Protein AF-A0A8I1Y934-F1 (afdb_monomer_lite)

InterPro domains:
  IPR006935 Helicase/UvrB, N-terminal [PF04851] (155-249)
  IPR007409 Restriction endonuclease, type I, HsdR, N-terminal [PF04313] (54-120)
  IPR027417 P-loop containing nucleoside triphosphate hydrolase [G3DSA:3.40.50.300] (139-279)
  IPR027417 P-loop containing nucleoside triphosphate hydrolase [SSF52540] (154-233)

Structure (mmCIF, N/CA/C/O backbone):
data_AF-A0A8I1Y934-F1
#
_entry.id   AF-A0A8I1Y934-F1
#
loop_
_atom_site.group_PDB
_atom_site.id
_atom_site.type_symbol
_atom_site.label_atom_id
_atom_site.label_alt_id
_atom_site.label_comp_id
_atom_site.label_asym_id
_atom_site.label_entity_id
_atom_site.label_seq_id
_atom_site.pdbx_PDB_ins_code
_atom_site.Cartn_x
_atom_site.Cartn_y
_atom_site.Cartn_z
_atom_site.occupancy
_atom_site.B_iso_or_equiv
_atom_site.auth_seq_id
_atom_site.auth_comp_id
_atom_site.auth_asym_id
_atom_site.auth_atom_id
_atom_site.pdbx_PDB_model_num
ATOM 1 N N . MET A 1 1 ? -16.761 25.220 20.983 1.00 55.00 1 MET A N 1
ATOM 2 C CA . MET A 1 1 ? -16.890 24.102 21.944 1.00 55.00 1 MET A CA 1
ATOM 3 C C . MET A 1 1 ? -15.938 22.997 21.527 1.00 55.00 1 MET A C 1
ATOM 5 O O . MET A 1 1 ? -15.837 22.721 20.339 1.00 55.00 1 MET A O 1
ATOM 9 N N . THR A 1 2 ? -15.207 22.412 22.470 1.00 73.25 2 THR A N 1
ATOM 10 C CA . THR A 1 2 ? -14.339 21.250 22.240 1.00 73.25 2 THR A CA 1
ATOM 11 C C . THR A 1 2 ? -15.196 19.992 22.098 1.00 73.25 2 THR A C 1
ATOM 13 O O . THR A 1 2 ? -15.995 19.700 22.984 1.00 73.25 2 THR A O 1
ATOM 16 N N . LYS A 1 3 ? -15.054 19.254 20.989 1.00 78.00 3 LYS A N 1
ATOM 17 C CA . LYS A 1 3 ? -15.779 17.992 20.781 1.00 78.00 3 LYS A CA 1
ATOM 18 C C . LYS A 1 3 ? -15.277 16.929 21.768 1.00 78.00 3 LYS A C 1
ATOM 20 O O . LYS A 1 3 ? -14.073 16.818 22.014 1.00 78.00 3 LYS A O 1
ATOM 25 N N . SER A 1 4 ? -16.198 16.165 22.353 1.00 87.44 4 SER A N 1
ATOM 26 C CA . SER A 1 4 ? -15.863 14.943 23.098 1.00 87.44 4 SER A CA 1
ATOM 27 C C . SER A 1 4 ? -15.324 13.860 22.155 1.00 87.44 4 SER A C 1
ATOM 29 O O . SER A 1 4 ? -15.419 13.992 20.942 1.00 87.44 4 SER A O 1
ATOM 31 N N . GLU A 1 5 ? -14.768 12.774 22.694 1.00 86.44 5 GLU A N 1
ATOM 32 C CA . GLU A 1 5 ? -14.192 11.698 21.869 1.00 86.44 5 GLU A CA 1
ATOM 33 C C . GLU A 1 5 ? -15.269 10.993 21.045 1.00 86.44 5 GLU A C 1
ATOM 35 O O . GLU A 1 5 ? -15.113 10.828 19.841 1.00 86.44 5 GLU A O 1
ATOM 40 N N . ALA A 1 6 ? -16.414 10.707 21.669 1.00 89.12 6 ALA A N 1
ATOM 41 C CA . ALA A 1 6 ? -17.588 10.155 21.001 1.00 89.12 6 ALA A CA 1
ATOM 42 C C . ALA A 1 6 ? -18.121 11.076 19.885 1.00 89.12 6 ALA A C 1
ATOM 44 O O . ALA A 1 6 ? -18.513 10.599 18.821 1.00 89.12 6 ALA A O 1
ATOM 45 N N . GLN A 1 7 ? -18.093 12.400 20.088 1.00 89.69 7 GLN A N 1
ATOM 46 C CA . GLN A 1 7 ? -18.445 13.370 19.041 1.00 89.69 7 GLN A CA 1
ATOM 47 C C . GLN A 1 7 ? -17.382 13.438 17.940 1.00 89.69 7 GLN A C 1
ATOM 49 O O . GLN A 1 7 ? -17.724 13.519 16.769 1.00 89.69 7 GLN A O 1
ATOM 54 N N . THR A 1 8 ? -16.090 13.383 18.277 1.00 89.81 8 THR A N 1
ATOM 55 C CA . THR A 1 8 ? -15.010 13.299 17.280 1.00 89.81 8 THR A CA 1
ATOM 56 C C . THR A 1 8 ? -15.165 12.048 16.413 1.00 89.81 8 THR A C 1
ATOM 58 O O . THR A 1 8 ? -15.030 12.127 15.194 1.00 89.81 8 THR A O 1
ATOM 61 N N . ARG A 1 9 ? -15.507 10.916 17.028 1.00 92.50 9 ARG A N 1
ATOM 62 C CA . ARG A 1 9 ? -15.792 9.652 16.351 1.00 92.50 9 ARG A CA 1
ATOM 63 C C . ARG A 1 9 ? -16.982 9.763 15.399 1.00 92.50 9 ARG A C 1
ATOM 65 O O . ARG A 1 9 ? -16.794 9.702 14.188 1.00 92.50 9 ARG A O 1
ATOM 72 N N . SER A 1 10 ? -18.167 10.041 15.934 1.00 92.31 10 SER A N 1
ATOM 73 C CA . SER A 1 10 ? -19.418 10.070 15.160 1.00 92.31 10 SER A CA 1
ATOM 74 C C . SER A 1 10 ? -19.507 11.198 14.124 1.00 92.31 10 SER A C 1
ATOM 76 O O . SER A 1 10 ? -20.046 10.998 13.039 1.00 92.31 10 SER A O 1
ATOM 78 N N . GLU A 1 11 ? -18.982 12.391 14.417 1.00 92.69 11 GLU A N 1
ATOM 79 C CA . GLU A 1 11 ? -19.137 13.553 13.530 1.00 92.69 11 GLU A CA 1
ATOM 80 C C . GLU A 1 11 ? -17.980 13.736 12.541 1.00 92.69 11 GLU A C 1
ATOM 82 O O . GLU A 1 11 ? -18.115 14.535 11.618 1.00 92.69 11 GLU A O 1
ATOM 87 N N . ILE A 1 12 ? -16.827 13.086 12.747 1.00 94.19 12 ILE A N 1
ATOM 88 C CA . ILE A 1 12 ? -15.631 13.299 11.912 1.00 94.19 12 ILE A CA 1
ATOM 89 C C . ILE A 1 12 ? -15.069 11.973 11.403 1.00 94.19 12 ILE A C 1
ATOM 91 O O . ILE A 1 12 ? -14.989 11.776 10.191 1.00 94.19 12 ILE A O 1
ATOM 95 N N . ILE A 1 13 ? -14.681 11.063 12.299 1.00 95.94 13 ILE A N 1
ATOM 96 C CA . ILE A 1 13 ? -13.990 9.823 11.907 1.00 95.94 13 ILE A CA 1
ATOM 97 C C . ILE A 1 13 ? -14.928 8.914 11.107 1.00 95.94 13 ILE A C 1
ATOM 99 O O . ILE A 1 13 ? -14.538 8.429 10.047 1.00 95.94 13 ILE A O 1
ATOM 103 N N . ASP A 1 14 ? -16.180 8.759 11.542 1.00 97.38 14 ASP A N 1
ATOM 104 C CA . ASP A 1 14 ? -17.186 7.965 10.832 1.00 97.38 14 ASP A CA 1
ATOM 105 C C . ASP A 1 14 ? -17.421 8.496 9.407 1.00 97.38 14 ASP A C 1
ATOM 107 O O . ASP A 1 14 ? -17.518 7.718 8.458 1.00 97.38 14 ASP A O 1
ATOM 111 N N . GLN A 1 15 ? -17.434 9.824 9.228 1.00 96.12 15 GLN A N 1
ATOM 112 C CA . GLN A 1 15 ? -17.562 10.449 7.907 1.00 96.12 15 GLN A CA 1
ATOM 113 C C . GLN A 1 15 ? -16.332 10.190 7.031 1.00 96.12 15 GLN A C 1
ATOM 115 O O . GLN A 1 15 ? -16.469 9.891 5.848 1.00 96.12 15 GLN A O 1
ATOM 120 N N . GLN A 1 16 ? -15.124 10.272 7.593 1.00 96.81 16 GLN A N 1
ATOM 121 C CA . GLN A 1 16 ? -13.881 9.997 6.865 1.00 96.81 16 GLN A CA 1
ATOM 122 C C . GLN A 1 16 ? -13.761 8.524 6.451 1.00 96.81 16 GLN A C 1
ATOM 124 O O . GLN A 1 16 ? -13.309 8.230 5.340 1.00 96.81 16 GLN A O 1
ATOM 129 N N . LEU A 1 17 ? -14.188 7.601 7.316 1.00 97.62 17 LEU A N 1
ATOM 130 C CA . LEU A 1 17 ? -14.299 6.178 6.997 1.00 97.62 17 LEU A CA 1
ATOM 131 C C . LEU A 1 17 ? -15.314 5.955 5.866 1.00 97.62 17 LEU A C 1
ATOM 133 O O . LEU A 1 17 ? -14.980 5.300 4.877 1.00 97.62 17 LEU A O 1
ATOM 137 N N . ALA A 1 18 ? -16.493 6.581 5.947 1.00 96.88 18 ALA A N 1
ATOM 138 C CA . ALA A 1 18 ? -17.524 6.501 4.911 1.00 96.88 18 ALA A CA 1
ATOM 139 C C . ALA A 1 18 ? -17.061 7.055 3.554 1.00 96.88 18 ALA A C 1
ATOM 141 O O . ALA A 1 18 ? -17.283 6.419 2.525 1.00 96.88 18 ALA A O 1
ATOM 142 N N . LEU A 1 19 ? -16.344 8.185 3.536 1.00 96.25 19 LEU A N 1
ATOM 143 C CA . LEU A 1 19 ? -15.728 8.738 2.319 1.00 96.25 19 LEU A CA 1
ATOM 144 C C . LEU A 1 19 ? -14.709 7.782 1.681 1.00 96.25 19 LEU A C 1
ATOM 146 O O . LEU A 1 19 ? -14.469 7.853 0.478 1.00 96.25 19 LEU A O 1
ATOM 150 N N . SER A 1 20 ? -14.131 6.883 2.478 1.00 96.12 20 SER A N 1
ATOM 151 C CA . SER A 1 20 ? -13.180 5.858 2.034 1.00 96.12 20 SER A CA 1
ATOM 152 C C . SER A 1 20 ? -13.867 4.525 1.690 1.00 96.12 20 SER A C 1
ATOM 154 O O . SER A 1 20 ? -13.193 3.527 1.439 1.00 96.12 20 SER A O 1
ATOM 156 N N . GLY A 1 21 ? -15.205 4.500 1.677 1.00 96.94 21 GLY A N 1
ATOM 157 C CA . GLY A 1 21 ? -16.024 3.344 1.316 1.00 96.94 21 GLY A CA 1
ATOM 158 C C . GLY A 1 21 ? -16.359 2.390 2.467 1.00 96.94 21 GLY A C 1
ATOM 159 O O . GLY A 1 21 ? -16.962 1.353 2.212 1.00 96.94 21 GLY A O 1
ATOM 160 N N . TRP A 1 22 ? -15.997 2.710 3.714 1.00 98.00 22 TRP A N 1
ATOM 161 C CA . TRP A 1 22 ? -16.329 1.880 4.877 1.00 98.00 22 TRP A CA 1
ATOM 162 C C . TRP A 1 22 ? -17.721 2.199 5.415 1.00 98.00 22 TRP A C 1
ATOM 164 O O . TRP A 1 22 ? -18.012 3.341 5.772 1.00 98.00 22 TRP A O 1
ATOM 174 N N . ASN A 1 23 ? -18.569 1.185 5.567 1.00 96.88 23 ASN A N 1
ATOM 175 C CA . ASN A 1 23 ? -19.847 1.357 6.251 1.00 96.88 23 ASN A CA 1
ATOM 176 C C . ASN A 1 23 ? -19.706 1.099 7.761 1.00 96.88 23 ASN A C 1
ATOM 178 O O . ASN A 1 23 ? -19.687 -0.045 8.204 1.00 96.88 23 ASN A O 1
ATOM 182 N N . VAL A 1 24 ? -19.668 2.165 8.567 1.00 95.62 24 VAL A N 1
ATOM 183 C CA . VAL A 1 24 ? -19.542 2.095 10.043 1.00 95.62 24 VAL A CA 1
ATOM 184 C C . VAL A 1 24 ? -20.747 1.477 10.768 1.00 95.62 24 VAL A C 1
ATOM 186 O O . VAL A 1 24 ? -20.696 1.255 11.982 1.00 95.62 24 VAL A O 1
ATOM 189 N N . ASN A 1 25 ? -21.848 1.244 10.050 1.00 95.50 25 ASN A N 1
ATOM 190 C CA . ASN A 1 25 ? -23.041 0.565 10.558 1.00 95.50 25 ASN A CA 1
ATOM 191 C C . ASN A 1 25 ? -23.113 -0.903 10.113 1.00 95.50 25 ASN A C 1
ATOM 193 O O . ASN A 1 25 ? -24.012 -1.618 10.545 1.00 95.50 25 ASN A O 1
ATOM 197 N N . ASP A 1 26 ? -22.183 -1.351 9.266 1.00 97.19 26 ASP A N 1
ATOM 198 C CA . ASP A 1 26 ? -22.056 -2.739 8.840 1.00 97.19 26 ASP A CA 1
ATOM 199 C C . ASP A 1 26 ? -20.954 -3.431 9.666 1.00 97.19 26 ASP A C 1
ATOM 201 O O . ASP A 1 26 ? -19.764 -3.209 9.411 1.00 97.19 26 ASP A O 1
ATOM 205 N N . PRO A 1 27 ? -21.309 -4.286 10.645 1.00 95.25 27 PRO A N 1
ATOM 206 C CA . PRO A 1 27 ? -20.333 -4.957 11.501 1.00 95.25 27 PRO A CA 1
ATOM 207 C C . PRO A 1 27 ? -19.439 -5.949 10.743 1.00 95.25 27 PRO A C 1
ATOM 209 O O . PRO A 1 27 ? -18.426 -6.376 11.287 1.00 95.25 27 PRO A O 1
ATOM 212 N N . THR A 1 28 ? -19.770 -6.303 9.494 1.00 95.75 28 THR A N 1
ATOM 213 C CA . THR A 1 28 ? -18.908 -7.132 8.631 1.00 95.75 28 THR A CA 1
ATOM 214 C C . THR A 1 28 ? -17.784 -6.332 7.963 1.00 95.75 28 THR A C 1
ATOM 216 O O . THR A 1 28 ? -16.872 -6.914 7.370 1.00 95.75 28 THR A O 1
ATOM 219 N N . GLN A 1 29 ? -17.840 -5.000 8.052 1.00 97.12 29 GLN A N 1
ATOM 220 C CA . GLN A 1 29 ? -16.818 -4.079 7.557 1.00 97.12 29 GLN A CA 1
ATOM 221 C C . GLN A 1 29 ? -16.117 -3.348 8.698 1.00 97.12 29 GLN A C 1
ATOM 223 O O . GLN A 1 29 ? -14.894 -3.228 8.679 1.00 97.12 29 GLN A O 1
ATOM 228 N N . VAL A 1 30 ? -16.874 -2.859 9.682 1.00 97.94 30 VAL A N 1
ATOM 229 C CA . VAL A 1 30 ? -16.347 -2.055 10.787 1.00 97.94 30 VAL A CA 1
ATOM 230 C C . VAL A 1 30 ? -16.911 -2.560 12.109 1.00 97.94 30 VAL A C 1
ATOM 232 O O . VAL A 1 30 ? -18.078 -2.335 12.430 1.00 97.94 30 VAL A O 1
ATOM 235 N N . ALA A 1 31 ? -16.066 -3.197 12.913 1.00 96.81 31 ALA A N 1
ATOM 236 C CA . ALA A 1 31 ? -16.407 -3.561 14.280 1.00 96.81 31 ALA A CA 1
ATOM 237 C C . ALA A 1 31 ? -16.029 -2.413 15.227 1.00 96.81 31 ALA A C 1
ATOM 239 O O . ALA A 1 31 ? -14.855 -2.071 15.353 1.00 96.81 31 ALA A O 1
ATOM 240 N N . LYS A 1 32 ? -17.027 -1.800 15.870 1.00 95.69 32 LYS A N 1
ATOM 241 C CA . LYS A 1 32 ? -16.839 -0.739 16.874 1.00 95.69 32 LYS A CA 1
ATOM 242 C C . LYS A 1 32 ? -16.715 -1.348 18.264 1.00 95.69 32 LYS A C 1
ATOM 244 O O . LYS A 1 32 ? -17.398 -2.332 18.530 1.00 95.69 32 LYS A O 1
ATOM 249 N N . GLU A 1 33 ? -15.911 -0.736 19.133 1.00 92.56 33 GLU A N 1
ATOM 250 C CA . GLU A 1 33 ? -15.642 -1.260 20.486 1.00 92.56 33 GLU A CA 1
ATOM 251 C C . GLU A 1 33 ? -15.221 -2.736 20.435 1.00 92.56 33 GLU A C 1
ATOM 253 O O . GLU A 1 33 ? -15.796 -3.594 21.104 1.00 92.56 33 GLU A O 1
ATOM 258 N N . PHE A 1 34 ? -14.270 -3.058 19.554 1.00 91.38 34 PHE A N 1
ATOM 259 C CA . PHE A 1 34 ? -13.851 -4.441 19.358 1.00 91.38 34 PHE A CA 1
ATOM 260 C C . PHE A 1 34 ? -13.168 -4.953 20.626 1.00 91.38 34 PHE A C 1
ATOM 262 O O . PHE A 1 34 ? -12.198 -4.344 21.077 1.00 91.38 34 PHE A O 1
ATOM 269 N N . ASP A 1 35 ? -13.672 -6.060 21.170 1.00 91.25 35 ASP A N 1
ATOM 270 C CA . ASP A 1 35 ? -13.183 -6.656 22.410 1.00 91.25 35 ASP A CA 1
ATOM 271 C C . ASP A 1 35 ? -11.839 -7.369 22.210 1.00 91.25 35 ASP A C 1
ATOM 273 O O . ASP A 1 35 ? -11.694 -8.280 21.386 1.00 91.25 35 ASP A O 1
ATOM 277 N N . ILE A 1 36 ? -10.855 -6.937 22.988 1.00 88.69 36 ILE A N 1
ATOM 278 C CA . ILE A 1 36 ? -9.475 -7.395 22.971 1.00 88.69 36 ILE A CA 1
ATOM 279 C C . ILE A 1 36 ? -9.175 -8.038 24.319 1.00 88.69 36 ILE A C 1
ATOM 281 O O . ILE A 1 36 ? -9.072 -7.360 25.344 1.00 88.69 36 ILE A O 1
ATOM 285 N N . LEU A 1 37 ? -8.954 -9.345 24.297 1.00 85.12 37 LEU A N 1
ATOM 286 C CA . LEU A 1 37 ? -8.530 -10.111 25.456 1.00 85.12 37 LEU A CA 1
ATOM 287 C C . LEU A 1 37 ? -7.069 -9.798 25.786 1.00 85.12 37 LEU A C 1
ATOM 289 O O . LEU A 1 37 ? -6.178 -9.863 24.936 1.00 85.12 37 LEU A O 1
ATOM 293 N N . ILE A 1 38 ? -6.819 -9.483 27.052 1.00 80.44 38 ILE A N 1
ATOM 294 C CA . ILE A 1 38 ? -5.491 -9.242 27.603 1.00 80.44 38 ILE A CA 1
ATOM 295 C C . ILE A 1 38 ? -5.189 -10.348 28.602 1.00 80.44 38 ILE A C 1
ATOM 297 O O . ILE A 1 38 ? -5.827 -10.460 29.651 1.00 80.44 38 ILE A O 1
ATOM 301 N N . GLU A 1 39 ? -4.143 -11.115 28.324 1.00 66.94 39 GLU A N 1
ATOM 302 C CA . GLU A 1 39 ? -3.557 -12.000 29.321 1.00 66.94 39 GLU A CA 1
ATOM 303 C C . GLU A 1 39 ? -2.792 -11.156 30.350 1.00 66.94 39 GLU A C 1
ATOM 305 O O . GLU A 1 39 ? -1.670 -10.699 30.120 1.00 66.94 39 GLU A O 1
ATOM 310 N N . LEU A 1 40 ? -3.424 -10.898 31.496 1.00 61.78 40 LEU A N 1
ATOM 311 C CA . LEU A 1 40 ? -2.786 -10.217 32.619 1.00 61.78 40 LEU A CA 1
ATOM 312 C C . LEU A 1 40 ? -1.963 -11.224 33.433 1.00 61.78 40 LEU A C 1
ATOM 314 O O . LEU A 1 40 ? -2.505 -12.171 33.997 1.00 61.78 40 LEU A O 1
ATOM 318 N N . ALA A 1 41 ? -0.654 -10.993 33.549 1.00 56.03 41 ALA A N 1
ATOM 319 C CA . ALA A 1 41 ? 0.204 -11.735 34.471 1.00 56.03 41 ALA A CA 1
ATOM 320 C C . ALA A 1 41 ? 0.218 -11.086 35.872 1.00 56.03 41 ALA A C 1
ATOM 322 O O . ALA A 1 41 ? 0.294 -9.861 36.009 1.00 56.03 41 ALA A O 1
ATOM 323 N N . GLY A 1 42 ? 0.201 -11.909 36.926 1.00 55.97 42 GLY A N 1
ATOM 324 C CA . GLY A 1 42 ? 0.330 -11.471 38.324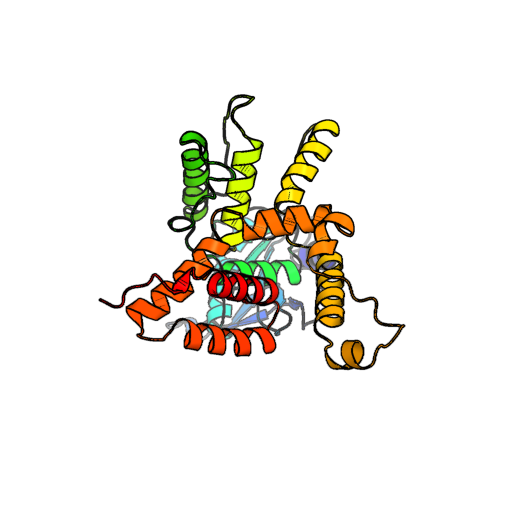 1.00 55.97 42 GLY A CA 1
ATOM 325 C C . GLY A 1 42 ? -0.986 -11.044 39.006 1.00 55.97 42 GLY A C 1
ATOM 326 O O . GLY A 1 42 ? -2.068 -11.273 38.470 1.00 55.97 42 GLY A O 1
ATOM 327 N N . PRO A 1 43 ? -0.928 -10.396 40.191 1.00 52.22 43 PRO A N 1
ATOM 328 C CA . PRO A 1 43 ? -2.098 -10.094 41.040 1.00 52.22 43 PRO A CA 1
ATOM 329 C C . PRO A 1 43 ? -3.172 -9.200 40.394 1.00 52.22 43 PRO A C 1
ATOM 331 O O . PRO A 1 43 ? -4.260 -9.041 40.940 1.00 52.22 43 PRO A O 1
ATOM 334 N N . ARG A 1 44 ? -2.869 -8.599 39.234 1.00 48.50 44 ARG A N 1
ATOM 335 C CA . ARG A 1 44 ? -3.785 -7.766 38.440 1.00 48.50 44 ARG A CA 1
ATOM 336 C C . ARG A 1 44 ? -4.786 -8.568 37.605 1.00 48.50 44 ARG A C 1
ATOM 338 O O . ARG A 1 44 ? -5.736 -7.971 37.119 1.00 48.50 44 ARG A O 1
ATOM 345 N N . ALA A 1 45 ? -4.636 -9.890 37.498 1.00 53.28 45 ALA A N 1
ATOM 346 C CA . ALA A 1 45 ? -5.598 -10.765 36.816 1.00 53.28 45 ALA A CA 1
ATOM 347 C C . ALA A 1 45 ? -7.018 -10.737 37.428 1.00 53.28 45 ALA A C 1
ATOM 349 O O . ALA A 1 45 ? -7.963 -11.217 36.813 1.00 53.28 45 ALA A O 1
ATOM 350 N N . LEU A 1 46 ? -7.178 -10.162 38.627 1.00 44.09 46 LEU A N 1
ATOM 351 C CA . LEU A 1 46 ? -8.453 -10.066 39.342 1.00 44.09 46 LEU A CA 1
ATOM 352 C C . LEU A 1 46 ? -9.396 -8.966 38.814 1.00 44.09 46 LEU A C 1
ATOM 354 O O . LEU A 1 46 ? -10.557 -8.942 39.211 1.00 44.09 46 LEU A O 1
ATOM 358 N N . PHE A 1 47 ? -8.935 -8.073 37.928 1.00 48.22 47 PHE A N 1
ATOM 359 C CA . PHE A 1 47 ? -9.753 -6.984 37.383 1.00 48.22 47 PHE A CA 1
ATOM 360 C C . PHE A 1 47 ? -9.564 -6.843 35.864 1.00 48.22 47 PHE A C 1
ATOM 362 O O . PHE A 1 47 ? -8.548 -6.332 35.406 1.00 48.22 47 PHE A O 1
ATOM 369 N N . ASN A 1 48 ? -10.579 -7.288 35.114 1.00 59.28 48 ASN A N 1
ATOM 370 C CA . ASN A 1 48 ? -10.831 -7.077 33.681 1.00 59.28 48 ASN A CA 1
ATOM 371 C C . ASN A 1 48 ? -9.631 -7.225 32.726 1.00 59.28 48 ASN A C 1
ATOM 373 O O . ASN A 1 48 ? -8.995 -6.249 32.336 1.00 59.28 48 ASN A O 1
ATOM 377 N N . GLY A 1 49 ? -9.425 -8.449 32.231 1.00 71.38 49 GLY A N 1
ATOM 378 C CA . GLY A 1 49 ? -8.547 -8.761 31.096 1.00 71.38 49 GLY A CA 1
ATOM 379 C C . GLY A 1 49 ? -9.128 -8.370 29.732 1.00 71.38 49 GLY A C 1
ATOM 380 O O . GLY A 1 49 ? -8.981 -9.129 28.784 1.00 71.38 49 GLY A O 1
ATOM 381 N N . HIS A 1 50 ? -9.813 -7.227 29.637 1.00 83.56 50 HIS A N 1
ATOM 382 C CA . HIS A 1 50 ? -10.446 -6.752 28.405 1.00 83.56 50 HIS A CA 1
ATOM 383 C C . HIS A 1 50 ? -10.043 -5.306 28.105 1.00 83.56 50 HIS A C 1
ATOM 385 O O . HIS A 1 50 ? -10.002 -4.449 28.992 1.00 83.56 50 HIS A O 1
ATOM 391 N N . GLN A 1 51 ? -9.769 -5.039 26.836 1.00 88.38 51 GLN A N 1
ATOM 392 C CA . GLN A 1 51 ? -9.555 -3.723 26.245 1.00 88.38 51 GLN A CA 1
ATOM 393 C C . GLN A 1 51 ? -10.466 -3.585 25.027 1.00 88.38 51 GLN A C 1
ATOM 395 O O . GLN A 1 51 ? -10.832 -4.580 24.420 1.00 88.38 51 GLN A O 1
ATOM 400 N N . PHE A 1 52 ? -10.799 -2.355 24.643 1.00 90.88 52 PHE A N 1
ATOM 401 C CA . PHE A 1 52 ? -11.659 -2.105 23.492 1.00 90.88 52 PHE A CA 1
ATOM 402 C C . PHE A 1 52 ? -10.956 -1.161 22.531 1.00 90.88 52 PHE A C 1
ATOM 404 O O . PHE A 1 52 ? -10.523 -0.083 22.935 1.00 90.88 52 PHE A O 1
ATOM 411 N N . SER A 1 53 ? -10.818 -1.578 21.274 1.00 92.69 53 SER A N 1
ATOM 412 C CA . SER A 1 53 ? -10.418 -0.659 20.209 1.00 92.69 53 SER A CA 1
ATOM 413 C C . SER A 1 53 ? -11.643 0.075 19.673 1.00 92.69 53 SER A C 1
ATOM 415 O O . SER A 1 53 ? -12.688 -0.544 19.464 1.00 92.69 53 SER A O 1
ATOM 417 N N . ASP A 1 54 ? -11.502 1.376 19.394 1.00 95.06 54 ASP A N 1
ATOM 418 C CA . ASP A 1 54 ? -12.602 2.186 18.860 1.00 95.06 54 ASP A CA 1
ATOM 419 C C . ASP A 1 54 ? -13.176 1.611 17.558 1.00 95.06 54 ASP A C 1
ATOM 421 O O . ASP A 1 54 ? -14.402 1.561 17.403 1.00 95.06 54 ASP A O 1
ATOM 425 N N . TYR A 1 55 ? -12.302 1.168 16.641 1.00 97.88 55 TYR A N 1
ATOM 426 C CA . TYR A 1 55 ? -12.690 0.504 15.398 1.00 97.88 55 TYR A CA 1
ATOM 427 C C . TYR A 1 55 ? -11.684 -0.563 14.966 1.00 97.88 55 TYR A C 1
ATOM 429 O O . TYR A 1 55 ? -10.473 -0.336 14.942 1.00 97.88 55 TYR A O 1
ATOM 437 N N . VAL A 1 56 ? -12.206 -1.680 14.469 1.00 98.12 56 VAL A N 1
ATOM 438 C CA . VAL A 1 56 ? -11.467 -2.659 13.673 1.00 98.12 56 VAL A CA 1
ATOM 439 C C . VAL A 1 56 ? -12.087 -2.731 12.281 1.00 98.12 56 VAL A C 1
ATOM 441 O O . VAL A 1 56 ? -13.283 -2.976 12.129 1.00 98.12 56 VAL A O 1
ATOM 444 N N . LEU A 1 57 ? -11.261 -2.499 11.264 1.00 98.50 57 LEU A N 1
ATOM 445 C CA . LEU A 1 57 ? -11.622 -2.577 9.853 1.00 98.50 57 LEU A CA 1
ATOM 446 C C . LEU A 1 57 ? -11.390 -4.006 9.355 1.00 98.50 57 LEU A C 1
ATOM 448 O O . LEU A 1 57 ? -10.283 -4.533 9.491 1.00 98.50 57 LEU A O 1
ATOM 452 N N . LEU A 1 58 ? -12.418 -4.630 8.785 1.00 98.25 58 LEU A N 1
ATOM 453 C CA . LEU A 1 58 ? -12.427 -6.048 8.422 1.00 98.25 58 LEU A CA 1
ATOM 454 C C . LEU A 1 58 ? -12.261 -6.267 6.911 1.00 98.25 58 LEU A C 1
ATOM 456 O O . LEU A 1 58 ? -12.873 -5.587 6.085 1.00 98.25 58 LEU A O 1
ATOM 460 N N . GLY A 1 59 ? -11.458 -7.260 6.534 1.00 97.31 59 GLY A N 1
ATOM 461 C CA . GLY A 1 59 ? -11.322 -7.752 5.160 1.00 97.31 59 GLY A CA 1
ATOM 462 C C . GLY A 1 59 ? -12.529 -8.563 4.723 1.00 97.31 59 GLY A C 1
ATOM 463 O O . GLY A 1 59 ? -13.373 -8.906 5.552 1.00 97.31 59 GLY A O 1
ATOM 464 N N . LYS A 1 60 ? -12.679 -8.817 3.416 1.00 95.75 60 LYS A N 1
ATOM 465 C CA . LYS A 1 60 ? -13.825 -9.568 2.849 1.00 95.75 60 LYS A CA 1
ATOM 466 C C . LYS A 1 60 ? -13.966 -10.976 3.424 1.00 95.75 60 LYS A C 1
ATOM 468 O O . LYS A 1 60 ? -15.056 -11.533 3.413 1.00 95.75 60 LYS A O 1
ATOM 473 N N . ASP A 1 61 ? -12.875 -11.517 3.950 1.00 94.12 61 ASP A N 1
ATOM 474 C CA . ASP A 1 61 ? -12.794 -12.781 4.679 1.00 94.12 61 ASP A CA 1
ATOM 475 C C . ASP A 1 61 ? -13.221 -12.681 6.159 1.00 94.12 61 ASP A C 1
ATOM 477 O O . ASP A 1 61 ? -13.151 -13.668 6.888 1.00 94.12 61 ASP A O 1
ATOM 481 N N . GLY A 1 62 ? -13.641 -11.498 6.616 1.00 94.31 62 GLY A N 1
ATOM 482 C CA . GLY A 1 62 ? -14.020 -11.213 7.998 1.00 94.31 62 GLY A CA 1
ATOM 483 C C . GLY A 1 62 ? -12.835 -11.037 8.950 1.00 94.31 62 GLY A C 1
ATOM 484 O O . GLY A 1 62 ? -13.051 -10.893 10.152 1.00 94.31 62 GLY A O 1
ATOM 485 N N . ARG A 1 63 ? -11.588 -11.045 8.456 1.00 95.50 63 ARG A N 1
ATOM 486 C CA . ARG A 1 63 ? -10.399 -10.916 9.309 1.00 95.50 63 ARG A CA 1
ATOM 487 C C . ARG A 1 63 ? -10.022 -9.451 9.553 1.00 95.50 63 ARG A C 1
ATOM 489 O O . ARG A 1 63 ? -10.207 -8.620 8.662 1.00 95.50 63 ARG A O 1
ATOM 496 N N . PRO A 1 64 ? -9.450 -9.110 10.722 1.00 97.31 64 PRO A N 1
ATOM 497 C CA . PRO A 1 64 ? -8.939 -7.767 10.992 1.00 97.31 64 PRO A CA 1
ATOM 498 C C . PRO A 1 64 ? -7.850 -7.340 9.998 1.00 97.31 64 PRO A C 1
ATOM 500 O O . PRO A 1 64 ? -6.763 -7.911 9.969 1.00 97.31 64 PRO A O 1
ATOM 503 N N . LEU A 1 65 ? -8.125 -6.300 9.207 1.00 97.81 65 LEU A N 1
ATOM 504 C CA . LEU A 1 65 ? -7.143 -5.652 8.334 1.00 97.81 65 LEU A CA 1
ATOM 505 C C . LEU A 1 65 ? -6.459 -4.484 9.025 1.00 97.81 65 LEU A C 1
ATOM 507 O O . LEU A 1 65 ? -5.267 -4.266 8.813 1.00 97.81 65 LEU A O 1
ATOM 511 N N . ALA A 1 66 ? -7.201 -3.711 9.817 1.00 98.38 66 ALA A N 1
ATOM 512 C CA . ALA A 1 66 ? -6.638 -2.579 10.528 1.00 98.38 66 ALA A CA 1
ATOM 513 C C . ALA A 1 66 ? -7.358 -2.252 11.831 1.00 98.38 66 ALA A C 1
ATOM 515 O O . ALA A 1 66 ? -8.550 -2.497 11.979 1.00 98.38 66 ALA A O 1
ATOM 516 N N . VAL A 1 67 ? -6.619 -1.631 12.740 1.00 98.38 67 VAL A N 1
ATOM 517 C CA . VAL A 1 67 ? -7.092 -1.063 14.001 1.00 98.38 67 VAL A CA 1
ATOM 518 C C . VAL A 1 67 ? -7.088 0.455 13.872 1.00 98.38 67 VAL A C 1
ATOM 520 O O . VAL A 1 67 ? -6.122 1.013 13.349 1.00 98.38 67 VAL A O 1
ATOM 523 N N . VAL A 1 68 ? -8.128 1.133 14.353 1.00 98.38 68 VAL A N 1
ATOM 524 C CA . VAL A 1 68 ? -8.183 2.597 14.430 1.00 98.38 68 VAL A CA 1
ATOM 525 C C . VAL A 1 68 ? -8.407 3.011 15.875 1.00 98.38 68 VAL A C 1
ATOM 527 O O . VAL A 1 68 ? -9.441 2.703 16.458 1.00 98.38 68 VAL A O 1
ATOM 530 N N . GLU A 1 69 ? -7.442 3.744 16.422 1.00 97.69 69 GLU A N 1
ATOM 531 C CA . GLU A 1 69 ? -7.532 4.354 17.745 1.00 97.69 69 GLU A CA 1
ATOM 532 C C . GLU A 1 69 ? -7.858 5.843 17.629 1.00 97.69 69 GLU A C 1
ATOM 534 O O . GLU A 1 69 ? -7.132 6.607 16.979 1.00 97.69 69 GLU A O 1
ATOM 539 N N . ALA A 1 70 ? -8.932 6.272 18.277 1.00 95.94 70 ALA A N 1
ATOM 540 C CA . ALA A 1 70 ? -9.382 7.647 18.289 1.00 95.94 70 ALA A CA 1
ATOM 541 C C . ALA A 1 70 ? -8.953 8.374 19.570 1.00 95.94 70 ALA A C 1
ATOM 543 O O . ALA A 1 70 ? -8.743 7.809 20.645 1.00 95.94 70 ALA A O 1
ATOM 544 N N . LYS A 1 71 ? -8.825 9.692 19.447 1.00 95.00 71 LYS A N 1
ATOM 545 C CA . LYS A 1 71 ? -8.704 10.635 20.558 1.00 95.00 71 LYS A CA 1
ATOM 546 C C . LYS A 1 71 ? -9.598 11.836 20.293 1.00 95.00 71 LYS A C 1
ATOM 548 O O . LYS A 1 71 ? -9.962 12.130 19.156 1.00 95.00 71 LYS A O 1
ATOM 553 N N . LYS A 1 72 ? -9.923 12.579 21.350 1.00 92.62 72 LYS A N 1
ATOM 554 C CA . LYS A 1 72 ? -10.592 13.889 21.240 1.00 92.62 72 LYS A CA 1
ATOM 555 C C . LYS A 1 72 ? -9.847 14.802 20.264 1.00 92.62 72 LYS A C 1
ATOM 557 O O . LYS A 1 72 ? -8.627 14.913 20.352 1.00 92.62 72 LYS A O 1
ATOM 562 N N . SER A 1 73 ? -10.575 15.556 19.441 1.00 91.81 73 SER A N 1
ATOM 563 C CA . SER A 1 73 ? -9.977 16.475 18.455 1.00 91.81 73 SER A CA 1
ATOM 564 C C . SER A 1 73 ? -9.093 17.577 19.051 1.00 91.81 73 SER A C 1
ATOM 566 O O . SER A 1 73 ? -8.285 18.170 18.347 1.00 91.81 73 SER A O 1
ATOM 568 N N . SER A 1 74 ? -9.239 17.871 20.346 1.00 90.75 74 SER A N 1
ATOM 569 C CA . SER A 1 74 ? -8.391 18.821 21.077 1.00 90.75 74 SER A CA 1
ATOM 570 C C . SER A 1 74 ? -7.099 18.215 21.639 1.00 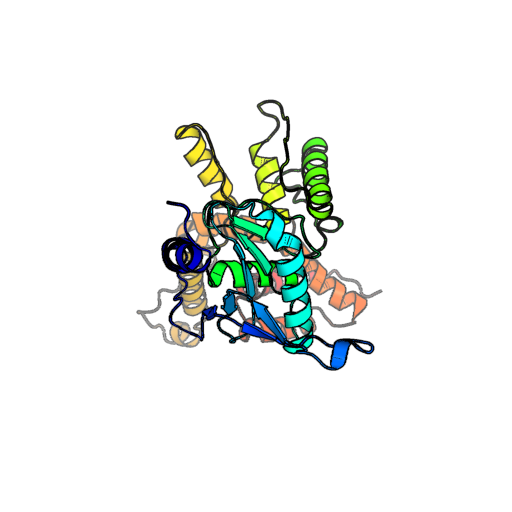90.75 74 SER A C 1
ATOM 572 O O . SER A 1 74 ? -6.320 18.925 22.275 1.00 90.75 74 SER A O 1
ATOM 574 N N . ARG A 1 75 ? -6.884 16.907 21.476 1.00 91.75 75 ARG A N 1
ATOM 575 C CA . ARG A 1 75 ? -5.683 16.189 21.915 1.00 91.75 75 ARG A CA 1
ATOM 576 C C . ARG A 1 75 ? -4.830 15.816 20.709 1.00 91.75 75 ARG A C 1
ATOM 578 O O . ARG A 1 75 ? -5.333 15.655 19.600 1.00 91.75 75 ARG A O 1
ATOM 585 N N . ASP A 1 76 ? -3.535 15.661 20.949 1.00 94.19 76 ASP A N 1
ATOM 586 C CA . ASP A 1 76 ? -2.603 15.151 19.947 1.00 94.19 76 ASP A CA 1
ATOM 587 C C . ASP A 1 76 ? -2.919 13.676 19.642 1.00 94.19 76 ASP A C 1
ATOM 589 O O . ASP A 1 76 ? -3.061 12.860 20.561 1.00 94.19 76 ASP A O 1
ATOM 593 N N . ALA A 1 77 ? -3.023 13.334 18.355 1.00 94.81 77 ALA A N 1
ATOM 594 C CA . ALA A 1 77 ? -3.248 11.967 17.897 1.00 94.81 77 ALA A CA 1
ATOM 595 C C . ALA A 1 77 ? -2.132 11.013 18.362 1.00 94.81 77 ALA A C 1
ATOM 597 O O . ALA A 1 77 ? -2.400 9.846 18.651 1.00 94.81 77 ALA A O 1
ATOM 598 N N . ALA A 1 78 ? -0.892 11.500 18.502 1.00 95.19 78 ALA A N 1
ATOM 599 C CA . ALA A 1 78 ? 0.263 10.707 18.918 1.00 95.19 78 ALA A CA 1
ATOM 600 C C . ALA A 1 78 ? 0.103 10.056 20.303 1.00 95.19 78 ALA A C 1
ATOM 602 O O . ALA A 1 78 ? 0.754 9.047 20.575 1.00 95.19 78 ALA A O 1
ATOM 603 N N . ILE A 1 79 ? -0.790 10.576 21.154 1.00 94.62 79 ILE A N 1
ATOM 604 C CA . ILE A 1 79 ? -1.121 9.976 22.456 1.00 94.62 79 ILE A CA 1
ATOM 605 C C . ILE A 1 79 ? -1.698 8.561 22.279 1.00 94.62 79 ILE A C 1
ATOM 607 O O . ILE A 1 79 ? -1.408 7.681 23.083 1.00 94.62 79 ILE A O 1
ATOM 611 N N . GLY A 1 80 ? -2.463 8.313 21.208 1.00 94.06 80 GLY A N 1
ATOM 612 C CA . GLY A 1 80 ? -3.032 6.995 20.901 1.00 94.06 80 GLY A CA 1
ATOM 613 C C . GLY A 1 80 ? -2.048 6.003 20.273 1.00 94.06 80 GLY A C 1
ATOM 614 O O . GLY A 1 80 ? -2.397 4.845 20.072 1.00 94.06 80 GLY A O 1
ATOM 615 N N . ARG A 1 81 ? -0.811 6.415 19.961 1.00 96.81 81 ARG A N 1
ATOM 616 C CA . ARG A 1 81 ? 0.129 5.607 19.165 1.00 96.81 81 ARG A CA 1
ATOM 617 C C . ARG A 1 81 ? 0.491 4.268 19.811 1.00 96.81 81 ARG A C 1
ATOM 619 O O . ARG A 1 81 ? 0.481 3.249 19.127 1.00 96.81 81 ARG A O 1
ATOM 626 N N . GLU A 1 82 ? 0.857 4.264 21.095 1.00 96.31 82 GLU A N 1
ATOM 627 C CA . GLU A 1 82 ? 1.250 3.012 21.767 1.00 96.31 82 GLU A CA 1
ATOM 628 C C . GLU A 1 82 ? 0.039 2.098 21.988 1.00 96.31 82 GLU A C 1
ATOM 630 O O . GLU A 1 82 ? 0.155 0.886 21.841 1.00 96.31 82 GLU A O 1
ATOM 635 N N . GLN A 1 83 ? -1.133 2.680 22.251 1.00 94.00 83 GLN A N 1
ATOM 636 C CA . GLN A 1 83 ? -2.386 1.948 22.419 1.00 94.00 83 GLN A CA 1
ATOM 637 C C . GLN A 1 83 ? -2.797 1.235 21.122 1.00 94.00 83 GLN A C 1
ATOM 639 O O . GLN A 1 83 ? -2.989 0.022 21.124 1.00 94.00 83 GLN A O 1
ATOM 644 N N . ALA A 1 84 ? -2.800 1.946 19.990 1.00 96.25 84 ALA A N 1
ATOM 645 C CA . ALA A 1 84 ? -3.101 1.372 18.677 1.00 96.25 84 ALA A CA 1
ATOM 646 C C . ALA A 1 84 ? -2.145 0.221 18.299 1.00 96.25 84 ALA A C 1
ATOM 648 O O . ALA A 1 84 ? -2.559 -0.808 17.753 1.00 96.25 84 ALA A O 1
ATOM 649 N N . LYS A 1 85 ? -0.858 0.361 18.646 1.00 97.12 85 LYS A N 1
ATOM 650 C CA . LYS A 1 85 ? 0.148 -0.696 18.483 1.00 97.12 85 LYS A CA 1
ATOM 651 C C . LYS A 1 85 ? -0.165 -1.918 19.349 1.00 97.12 85 LYS A C 1
ATOM 653 O O . LYS A 1 85 ? -0.150 -3.034 18.835 1.00 97.12 85 LYS A O 1
ATOM 658 N N . GLN A 1 86 ? -0.434 -1.725 20.640 1.00 95.75 86 GLN A N 1
ATOM 659 C CA . GLN A 1 86 ? -0.769 -2.820 21.557 1.00 95.75 86 GLN A CA 1
ATOM 660 C C . GLN A 1 86 ? -2.024 -3.566 21.099 1.00 95.75 86 GLN A C 1
ATOM 662 O O . GLN A 1 86 ? -2.020 -4.793 21.062 1.00 95.75 86 GLN A O 1
ATOM 667 N N . TYR A 1 87 ? -3.053 -2.840 20.659 1.00 95.94 87 TYR A N 1
ATOM 668 C CA . TYR A 1 87 ? -4.273 -3.427 20.107 1.00 95.94 87 TYR A CA 1
ATOM 669 C C . TYR A 1 87 ? -4.007 -4.271 18.869 1.00 95.94 87 TYR A C 1
ATOM 671 O O . TYR A 1 87 ? -4.493 -5.395 18.796 1.00 95.94 87 TYR A O 1
ATOM 679 N N . SER A 1 88 ? -3.170 -3.795 17.948 1.00 96.81 88 SER A N 1
ATOM 680 C CA . SER A 1 88 ? -2.804 -4.565 16.753 1.00 96.81 88 SER A CA 1
ATOM 681 C C . SER A 1 88 ? -2.151 -5.909 17.114 1.00 96.81 88 SER A C 1
ATOM 683 O O . SER A 1 88 ? -2.543 -6.944 16.578 1.00 96.81 88 SER A O 1
ATOM 685 N N . TYR A 1 89 ? -1.212 -5.918 18.069 1.00 96.75 89 TYR A N 1
ATOM 686 C CA . TYR A 1 89 ? -0.552 -7.149 18.529 1.00 96.75 89 TYR A CA 1
ATOM 687 C C . TYR A 1 89 ? -1.479 -8.082 19.315 1.00 96.75 89 TYR A C 1
ATOM 689 O O . TYR A 1 89 ? -1.439 -9.297 19.119 1.00 96.75 89 TYR A O 1
ATOM 697 N N . ASN A 1 90 ? -2.312 -7.534 20.199 1.00 95.00 90 ASN A N 1
ATOM 698 C CA . ASN A 1 90 ? -3.233 -8.337 21.001 1.00 95.00 90 ASN A CA 1
ATOM 699 C C . ASN A 1 90 ? -4.319 -8.969 20.121 1.00 95.00 90 ASN A C 1
ATOM 701 O O . ASN A 1 90 ? -4.585 -10.160 20.256 1.00 95.00 90 ASN A O 1
ATOM 705 N N . ILE A 1 91 ? -4.868 -8.218 19.158 1.00 94.62 91 ILE A N 1
ATOM 706 C CA . ILE A 1 91 ? -5.810 -8.748 18.165 1.00 94.62 91 ILE A CA 1
ATOM 707 C C . ILE A 1 91 ? -5.145 -9.863 17.359 1.00 94.62 91 ILE A C 1
ATOM 709 O O . ILE A 1 91 ? -5.720 -10.942 17.254 1.00 94.62 91 ILE A O 1
ATOM 713 N N . GLN A 1 92 ? -3.921 -9.660 16.854 1.00 95.62 92 GLN A N 1
ATOM 714 C CA . GLN A 1 92 ? -3.202 -10.712 16.128 1.00 95.62 92 GLN A CA 1
ATOM 715 C C . GLN A 1 92 ? -3.043 -11.986 16.972 1.00 95.62 92 GLN A C 1
ATOM 717 O O . GLN A 1 92 ? -3.262 -13.084 16.466 1.00 95.62 92 GLN A O 1
ATOM 722 N N . LYS A 1 93 ? -2.691 -11.859 18.258 1.00 94.06 93 LYS A N 1
ATOM 723 C CA . LYS A 1 93 ? -2.604 -13.006 19.175 1.00 94.06 93 LYS A CA 1
ATOM 724 C C . LYS A 1 93 ? -3.952 -13.696 19.388 1.00 94.06 93 LYS A C 1
ATOM 726 O O . LYS A 1 93 ? -3.993 -14.920 19.413 1.00 94.06 93 LYS A O 1
ATOM 731 N N . GLN A 1 94 ? -5.025 -12.926 19.551 1.00 92.06 94 GLN A N 1
ATOM 732 C CA . GLN A 1 94 ? -6.362 -13.434 19.859 1.00 92.06 94 GLN A CA 1
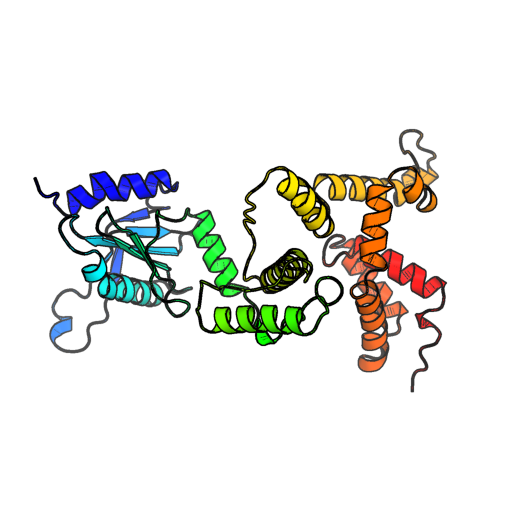ATOM 733 C C . GLN A 1 94 ? -7.024 -14.125 18.662 1.00 92.06 94 GLN A C 1
ATOM 735 O O . GLN A 1 94 ? -7.581 -15.208 18.819 1.00 92.06 94 GLN A O 1
ATOM 740 N N . VAL A 1 95 ? -6.997 -13.505 17.478 1.00 90.94 95 VAL A N 1
ATOM 741 C CA . VAL A 1 95 ? -7.690 -14.026 16.283 1.00 90.94 95 VAL A CA 1
ATOM 742 C C . VAL A 1 95 ? -6.781 -14.835 15.354 1.00 90.94 95 VAL A C 1
ATOM 744 O O . VAL A 1 95 ? -7.272 -15.553 14.483 1.00 90.94 95 VAL A O 1
ATOM 747 N N . GLY A 1 96 ? -5.461 -14.740 15.532 1.00 90.00 96 GLY A N 1
ATOM 748 C CA . GLY A 1 96 ? -4.472 -15.308 14.621 1.00 90.00 96 GLY A CA 1
ATOM 749 C C . GLY A 1 96 ? -4.369 -14.558 13.286 1.00 90.00 96 GLY A C 1
ATOM 750 O O . GLY A 1 96 ? -5.118 -13.629 12.989 1.00 90.00 96 GLY A O 1
ATOM 751 N N . GLY A 1 97 ? -3.428 -14.985 12.443 1.00 90.06 97 GLY A N 1
ATOM 752 C CA . GLY A 1 97 ? -3.229 -14.425 11.104 1.00 90.06 97 GLY A CA 1
ATOM 753 C C . GLY A 1 97 ? -2.217 -13.277 11.041 1.00 90.06 97 GLY A C 1
ATOM 754 O O . GLY A 1 97 ? -1.263 -13.202 11.821 1.00 90.06 97 GLY A O 1
ATOM 755 N N . GLU A 1 98 ? -2.379 -12.418 10.037 1.00 92.75 98 GLU A N 1
ATOM 756 C CA . GLU A 1 98 ? -1.463 -11.304 9.792 1.00 92.75 98 GLU A CA 1
ATOM 757 C C . GLU A 1 98 ? -1.665 -10.168 10.795 1.00 92.75 98 GLU A C 1
ATOM 759 O O . GLU A 1 98 ? -2.776 -9.907 11.246 1.00 92.75 98 GLU A O 1
ATOM 764 N N . LEU A 1 99 ? -0.578 -9.460 11.111 1.00 96.69 99 LEU A N 1
ATOM 765 C CA . LEU A 1 99 ? -0.625 -8.280 11.966 1.00 96.69 99 LEU A CA 1
ATOM 766 C C . LEU A 1 99 ? -1.444 -7.169 11.276 1.00 96.69 99 LEU A C 1
ATOM 768 O O . LEU A 1 99 ? -1.042 -6.723 10.188 1.00 96.69 99 LEU A O 1
ATOM 772 N N . PRO A 1 100 ? -2.552 -6.695 11.880 1.00 97.56 100 PRO A N 1
ATOM 773 C CA . PRO A 1 100 ? -3.356 -5.625 11.302 1.00 97.56 100 PRO A CA 1
ATOM 774 C C . PRO A 1 100 ? -2.550 -4.333 11.138 1.00 97.56 100 PRO A C 1
ATOM 776 O O . PRO A 1 100 ? -1.633 -4.039 11.910 1.00 97.56 100 PRO A O 1
ATOM 779 N N . PHE A 1 101 ? -2.900 -3.526 10.139 1.00 98.38 101 PHE A N 1
ATOM 780 C CA . PHE A 1 101 ? -2.383 -2.165 10.037 1.00 98.38 101 PHE A CA 1
ATOM 781 C C . PHE A 1 101 ? -2.886 -1.313 11.203 1.00 98.38 101 PHE A C 1
ATOM 783 O O . PHE A 1 101 ? -4.000 -1.475 11.688 1.00 98.38 101 PHE A O 1
ATOM 790 N N . CYS A 1 102 ? -2.075 -0.361 11.638 1.00 97.69 102 CYS A N 1
ATOM 791 C CA . CYS A 1 102 ? -2.374 0.460 12.800 1.00 97.69 102 CYS A CA 1
ATOM 792 C C . CYS A 1 102 ? -2.681 1.893 12.359 1.00 97.69 102 CYS A C 1
ATOM 794 O O . CYS A 1 102 ? -1.873 2.528 11.677 1.00 97.69 102 CYS A O 1
ATOM 796 N N . PHE A 1 103 ? -3.814 2.433 12.799 1.00 98.56 103 PHE A N 1
ATOM 797 C CA . PHE A 1 103 ? -4.153 3.843 12.678 1.00 98.56 103 PHE A CA 1
ATOM 798 C C . PHE A 1 103 ? -4.363 4.469 14.049 1.00 98.56 103 PHE A C 1
ATOM 800 O O . PHE A 1 103 ? -4.936 3.860 14.948 1.00 98.56 103 PHE A O 1
ATOM 807 N N . TYR A 1 104 ? -3.938 5.720 14.186 1.00 98.38 104 TYR A N 1
ATOM 808 C CA . TYR A 1 104 ? -4.292 6.553 15.329 1.00 98.38 104 TYR A CA 1
ATOM 809 C C . TYR A 1 104 ? -4.630 7.964 14.851 1.00 98.38 104 TYR A C 1
ATOM 811 O O . TYR A 1 104 ? -3.981 8.504 13.947 1.00 98.38 104 TYR A O 1
ATOM 819 N N . THR A 1 105 ? -5.688 8.547 15.411 1.00 98.12 105 THR A N 1
ATOM 820 C CA . THR A 1 105 ? -6.263 9.797 14.911 1.00 98.12 105 THR A CA 1
ATOM 821 C C . THR A 1 105 ? -6.974 10.599 15.997 1.00 98.12 105 THR A C 1
ATOM 823 O O . THR A 1 105 ? -7.457 10.058 16.985 1.00 98.12 105 THR A O 1
ATOM 826 N N . ASN A 1 106 ? -7.076 11.909 15.793 1.00 95.38 106 ASN A N 1
ATOM 827 C CA . ASN A 1 106 ? -7.954 12.805 16.549 1.00 95.38 106 ASN A CA 1
ATOM 828 C C . ASN A 1 106 ? -9.081 13.392 15.668 1.00 95.38 106 ASN A C 1
ATOM 830 O O . ASN A 1 106 ? -9.664 14.428 15.989 1.00 95.38 106 ASN A O 1
ATOM 834 N N . GLY A 1 107 ? -9.334 12.785 14.504 1.00 92.88 107 GLY A N 1
ATOM 835 C CA . GLY A 1 107 ? -10.261 13.258 13.472 1.00 92.88 107 GLY A CA 1
ATOM 836 C C . GLY A 1 107 ? -9.705 14.359 12.558 1.00 92.88 107 GLY A C 1
ATOM 837 O O . GLY A 1 107 ? -10.176 14.502 11.435 1.00 92.88 107 GLY A O 1
ATOM 838 N N . LEU A 1 108 ? -8.696 15.127 12.980 1.00 93.88 108 LEU A N 1
ATOM 839 C CA . LEU A 1 108 ? -8.054 16.153 12.139 1.00 93.88 108 LEU A CA 1
ATOM 840 C C . LEU A 1 108 ? -6.784 15.628 11.468 1.00 93.88 108 LEU A C 1
ATOM 842 O O . LEU A 1 108 ? -6.467 15.979 10.333 1.00 93.88 108 LEU A O 1
ATOM 846 N N . GLU A 1 109 ? -6.049 14.783 12.182 1.00 96.69 109 GLU A N 1
ATOM 847 C CA . GLU A 1 109 ? -4.843 14.133 11.700 1.00 96.69 109 GLU A CA 1
ATOM 848 C C . GLU A 1 109 ? -5.019 12.626 11.774 1.00 96.69 109 GLU A C 1
ATOM 850 O O . GLU A 1 109 ? -5.464 12.093 12.790 1.00 96.69 109 GLU A O 1
ATOM 855 N N . ILE A 1 110 ? -4.648 11.933 10.703 1.00 98.12 110 ILE A N 1
ATOM 856 C CA . ILE A 1 110 ? -4.676 10.476 10.633 1.00 98.12 110 ILE A CA 1
ATOM 857 C C . ILE A 1 110 ? -3.243 10.015 10.434 1.00 98.12 110 ILE A C 1
ATOM 859 O O . ILE A 1 110 ? -2.555 10.472 9.519 1.00 98.12 110 ILE A O 1
ATOM 863 N N . TYR A 1 111 ? -2.788 9.098 11.276 1.00 98.38 111 TYR A N 1
ATOM 864 C CA . TYR A 1 111 ? -1.507 8.435 11.097 1.00 98.38 111 TYR A CA 1
ATOM 865 C C . TYR A 1 111 ? -1.732 6.979 10.727 1.00 98.38 111 TYR A C 1
ATOM 867 O O . TYR A 1 111 ? -2.544 6.302 11.345 1.00 98.38 111 TYR A O 1
ATOM 875 N N . PHE A 1 112 ? -0.990 6.507 9.731 1.00 98.25 112 PHE A N 1
ATOM 876 C CA . PHE A 1 112 ? -0.930 5.109 9.324 1.00 98.25 112 PHE A CA 1
ATOM 877 C C . PHE A 1 112 ? 0.412 4.513 9.724 1.00 98.25 112 PHE A C 1
ATOM 879 O O . PHE A 1 112 ? 1.469 5.100 9.461 1.00 98.25 112 PHE A O 1
ATOM 886 N N . TRP A 1 113 ? 0.367 3.308 10.273 1.00 97.62 113 TRP A N 1
ATOM 887 C CA . TRP A 1 113 ? 1.528 2.553 10.691 1.00 97.62 113 TRP A CA 1
ATOM 888 C C . TRP A 1 113 ? 1.423 1.098 10.231 1.00 97.62 113 TRP A C 1
ATOM 890 O O . TRP A 1 113 ? 0.579 0.327 10.679 1.00 97.62 113 TRP A O 1
ATOM 900 N N . ASP A 1 114 ? 2.326 0.728 9.328 1.00 96.12 114 ASP A N 1
ATOM 901 C CA . ASP A 1 114 ? 2.581 -0.657 8.951 1.00 96.12 114 ASP A CA 1
ATOM 902 C C . ASP A 1 114 ? 3.631 -1.226 9.911 1.00 96.12 114 ASP A C 1
ATOM 904 O O . ASP A 1 114 ? 4.837 -1.079 9.688 1.00 96.12 114 ASP A O 1
ATOM 908 N N . LEU A 1 115 ? 3.157 -1.758 11.041 1.00 95.44 115 LEU A N 1
ATOM 909 C CA . LEU A 1 115 ? 4.002 -2.279 12.114 1.00 95.44 115 LEU A CA 1
ATOM 910 C C . LEU A 1 115 ? 5.028 -3.276 11.564 1.00 95.44 115 LEU A C 1
ATOM 912 O O . LEU A 1 115 ? 4.751 -4.014 10.623 1.00 95.44 115 LEU A O 1
ATOM 916 N N . GLU A 1 116 ? 6.239 -3.238 12.126 1.00 92.25 116 GLU A N 1
ATOM 917 C CA . GLU A 1 116 ? 7.416 -4.039 11.730 1.00 92.25 116 GLU A CA 1
ATOM 918 C C . GLU A 1 116 ? 8.001 -3.709 10.346 1.00 92.25 116 GLU A C 1
ATOM 920 O O . GLU A 1 116 ? 9.208 -3.844 10.136 1.00 92.25 116 GLU A O 1
ATOM 925 N N . ASN A 1 117 ? 7.208 -3.140 9.439 1.00 91.56 117 ASN A N 1
ATOM 926 C CA . ASN A 1 117 ? 7.588 -2.893 8.051 1.00 91.56 117 ASN A CA 1
ATOM 927 C C . ASN A 1 117 ? 8.001 -1.441 7.780 1.00 91.56 117 ASN A C 1
ATOM 929 O O . ASN A 1 117 ? 8.935 -1.205 7.018 1.00 91.56 117 ASN A O 1
ATOM 933 N N . ALA A 1 118 ? 7.351 -0.454 8.402 1.00 91.81 118 ALA A N 1
ATOM 934 C CA . ALA A 1 118 ? 7.643 0.963 8.185 1.00 91.81 118 ALA A CA 1
ATOM 935 C C . ALA A 1 118 ? 7.352 1.821 9.431 1.00 91.81 118 ALA A C 1
ATOM 937 O O . ALA A 1 118 ? 6.509 1.457 10.250 1.00 91.81 118 ALA A O 1
ATOM 938 N N . PRO A 1 119 ? 8.011 2.984 9.590 1.00 92.88 119 PRO A N 1
ATOM 939 C CA . PRO A 1 119 ? 7.640 3.942 10.628 1.00 92.88 119 PRO A CA 1
ATOM 940 C C . PRO A 1 119 ? 6.247 4.553 10.364 1.00 92.88 119 PRO A C 1
ATOM 942 O O . PRO A 1 119 ? 5.799 4.593 9.208 1.00 92.88 119 PRO A O 1
ATOM 945 N N . PRO A 1 120 ? 5.564 5.059 11.409 1.00 95.81 120 PRO A N 1
ATOM 946 C CA . PRO A 1 120 ? 4.272 5.713 11.254 1.00 95.81 120 PRO A CA 1
ATOM 947 C C . PRO A 1 120 ? 4.399 6.993 10.424 1.00 95.81 120 PRO A C 1
ATOM 949 O O . PRO A 1 120 ? 5.399 7.710 10.501 1.00 95.81 120 PRO A O 1
ATOM 952 N N . ARG A 1 121 ? 3.366 7.310 9.642 1.00 95.44 121 ARG A N 1
ATOM 953 C CA . ARG A 1 121 ? 3.307 8.529 8.824 1.00 95.44 121 ARG A CA 1
ATOM 954 C C . ARG A 1 121 ? 1.914 9.137 8.828 1.00 95.44 121 ARG A C 1
ATOM 956 O O . ARG A 1 121 ? 0.929 8.406 8.871 1.00 95.44 121 ARG A O 1
ATOM 963 N N . LYS A 1 122 ? 1.839 10.460 8.701 1.00 96.81 122 LYS A N 1
ATOM 964 C CA . LYS A 1 122 ? 0.571 11.165 8.495 1.00 96.81 122 LYS A CA 1
ATOM 965 C C . LYS A 1 122 ? 0.016 10.849 7.101 1.00 96.81 122 LYS A C 1
ATOM 967 O O . LYS A 1 122 ? 0.770 10.824 6.126 1.00 96.81 122 LYS A O 1
ATOM 972 N N . VAL A 1 123 ? -1.283 10.592 7.014 1.00 96.19 123 VAL A N 1
ATOM 973 C CA . VAL A 1 123 ? -2.030 10.344 5.774 1.00 96.19 123 VAL A CA 1
ATOM 974 C C . VAL A 1 123 ? -3.223 11.294 5.688 1.00 96.19 123 VAL A C 1
ATOM 976 O O . VAL A 1 123 ? -3.668 11.837 6.695 1.00 96.19 123 VAL A O 1
ATOM 979 N N . VAL A 1 124 ? -3.707 11.529 4.468 1.00 93.75 124 VAL A N 1
ATOM 980 C CA . VAL A 1 124 ? -4.804 12.479 4.203 1.00 93.75 124 VAL A CA 1
ATOM 981 C C . VAL A 1 124 ? -6.177 11.862 4.490 1.00 93.75 124 VAL A C 1
ATOM 983 O O . VAL A 1 124 ? -7.112 12.577 4.826 1.00 93.75 124 VAL A O 1
ATOM 986 N N . GLY A 1 125 ? -6.295 10.539 4.384 1.00 95.31 125 GLY A N 1
ATOM 987 C CA . GLY A 1 125 ? -7.538 9.806 4.590 1.00 95.31 125 GLY A CA 1
ATOM 988 C C . GLY A 1 125 ? -7.272 8.334 4.875 1.00 95.31 125 GLY A C 1
ATOM 989 O O . GLY A 1 125 ? -6.133 7.863 4.753 1.00 95.31 125 GLY A O 1
ATOM 990 N N . PHE A 1 126 ? -8.326 7.618 5.254 1.00 97.88 126 PHE A N 1
ATOM 991 C CA . PHE A 1 126 ? -8.263 6.172 5.410 1.00 97.88 126 PHE A CA 1
ATOM 992 C C . PHE A 1 126 ? -8.165 5.499 4.031 1.00 97.88 126 PHE A C 1
ATOM 994 O O . PHE A 1 126 ? -8.806 5.938 3.079 1.00 97.88 126 PHE A O 1
ATOM 1001 N N . PRO A 1 127 ? -7.354 4.443 3.877 1.00 96.88 127 PRO A N 1
ATOM 1002 C CA . PRO A 1 127 ? -7.428 3.590 2.700 1.00 96.88 127 PRO A CA 1
ATOM 1003 C C . PRO A 1 127 ? -8.773 2.855 2.650 1.00 96.88 127 PRO A C 1
ATOM 1005 O O . PRO A 1 127 ? -9.365 2.545 3.690 1.00 96.88 127 PRO A O 1
ATOM 1008 N N . SER A 1 128 ? -9.233 2.539 1.441 1.00 97.38 128 SER A N 1
ATOM 1009 C CA . SER A 1 128 ? -10.397 1.670 1.252 1.00 97.38 128 SER A CA 1
ATOM 1010 C C . SER A 1 128 ? -10.104 0.228 1.693 1.00 97.38 128 SER A C 1
ATOM 1012 O O . SER A 1 128 ? -8.945 -0.154 1.891 1.00 97.38 128 SER A O 1
ATOM 1014 N N . ARG A 1 129 ? -11.147 -0.604 1.811 1.00 97.69 129 ARG A N 1
ATOM 1015 C CA . ARG A 1 129 ? -10.997 -2.049 2.068 1.00 97.69 129 ARG A CA 1
ATOM 1016 C C . ARG A 1 129 ? -10.079 -2.711 1.039 1.00 97.69 129 ARG A C 1
ATOM 1018 O O . ARG A 1 129 ? -9.140 -3.401 1.423 1.00 97.69 129 ARG A O 1
ATOM 1025 N N . ASP A 1 130 ? -10.287 -2.412 -0.242 1.00 95.94 130 ASP A N 1
ATOM 1026 C CA . ASP A 1 130 ? -9.464 -2.932 -1.339 1.00 95.94 130 ASP A CA 1
ATOM 1027 C C . ASP A 1 130 ? -8.005 -2.463 -1.240 1.00 95.94 130 ASP A C 1
ATOM 1029 O O . ASP A 1 130 ? -7.084 -3.227 -1.526 1.00 95.94 130 ASP A O 1
ATOM 1033 N N . ASP A 1 131 ? -7.761 -1.225 -0.798 1.00 95.25 131 ASP A N 1
ATOM 1034 C CA . ASP A 1 131 ? -6.398 -0.732 -0.592 1.00 95.25 131 ASP A CA 1
ATOM 1035 C C . ASP A 1 131 ? -5.679 -1.453 0.548 1.00 95.25 131 ASP A C 1
ATOM 1037 O O . ASP A 1 131 ? -4.500 -1.779 0.401 1.00 95.25 131 ASP A O 1
ATOM 1041 N N . LEU A 1 132 ? -6.359 -1.714 1.670 1.00 97.00 132 LEU A N 1
ATOM 1042 C CA . LEU A 1 132 ? -5.773 -2.460 2.787 1.00 97.00 132 LEU A CA 1
ATOM 1043 C C . LEU A 1 132 ? -5.507 -3.924 2.412 1.00 97.00 132 LEU A C 1
ATOM 1045 O O . LEU A 1 132 ? -4.426 -4.434 2.707 1.00 97.00 132 LEU A O 1
ATOM 1049 N N . GLU A 1 133 ? -6.433 -4.577 1.703 1.00 95.56 133 GLU A N 1
ATOM 1050 C CA . GLU A 1 133 ? -6.231 -5.932 1.162 1.00 95.56 133 GLU A CA 1
ATOM 1051 C C . GLU A 1 133 ? -5.039 -5.965 0.197 1.00 95.56 133 GLU A C 1
ATOM 1053 O O . GLU A 1 133 ? -4.185 -6.854 0.270 1.00 95.56 133 GLU A O 1
ATOM 1058 N N . ARG A 1 134 ? -4.917 -4.948 -0.661 1.00 92.25 134 ARG A N 1
ATOM 1059 C CA . ARG A 1 134 ? -3.780 -4.786 -1.570 1.00 92.25 134 ARG A CA 1
ATOM 1060 C C . ARG A 1 134 ? -2.474 -4.537 -0.820 1.00 92.25 134 ARG A C 1
ATOM 1062 O O . ARG A 1 134 ? -1.443 -5.083 -1.205 1.00 92.25 134 ARG A O 1
ATOM 1069 N N . PHE A 1 135 ? -2.475 -3.752 0.257 1.00 94.25 135 PHE A N 1
ATOM 1070 C CA . PHE A 1 135 ? -1.283 -3.566 1.091 1.00 94.25 135 PHE A CA 1
ATOM 1071 C C . PHE A 1 135 ? -0.847 -4.875 1.754 1.00 94.25 135 PHE A C 1
ATOM 1073 O O . PHE A 1 135 ? 0.349 -5.166 1.757 1.00 94.25 135 PHE A O 1
ATOM 1080 N N . ALA A 1 136 ? -1.788 -5.683 2.250 1.00 93.81 136 ALA A N 1
ATOM 1081 C CA . ALA A 1 136 ? -1.501 -7.007 2.803 1.00 93.81 136 ALA A CA 1
ATOM 1082 C C . ALA A 1 136 ? -0.977 -7.978 1.728 1.00 93.81 136 ALA A C 1
ATOM 1084 O O . ALA A 1 136 ? 0.002 -8.692 1.943 1.00 93.81 136 ALA A O 1
ATOM 1085 N N . TYR A 1 137 ? -1.563 -7.966 0.524 1.00 91.94 137 TYR A N 1
ATOM 1086 C CA . TYR A 1 137 ? -1.043 -8.721 -0.620 1.00 91.94 137 TYR A CA 1
ATOM 1087 C C . TYR A 1 137 ? 0.401 -8.326 -0.946 1.00 91.94 137 TYR A C 1
ATOM 1089 O O . TYR A 1 137 ? 1.270 -9.189 -1.049 1.00 91.94 137 TYR A O 1
ATOM 1097 N N . ILE A 1 138 ? 0.678 -7.028 -1.053 1.00 90.44 138 ILE A N 1
ATOM 1098 C CA . ILE A 1 138 ? 2.023 -6.514 -1.300 1.00 90.44 138 ILE A CA 1
ATOM 1099 C C . ILE A 1 138 ? 2.978 -6.970 -0.185 1.00 90.44 138 ILE A C 1
ATOM 1101 O O . ILE A 1 138 ? 4.046 -7.494 -0.482 1.00 90.44 138 ILE A O 1
ATOM 1105 N N . ARG A 1 139 ? 2.597 -6.842 1.093 1.00 90.94 139 ARG A N 1
ATOM 1106 C CA . ARG A 1 139 ? 3.418 -7.291 2.232 1.00 90.94 139 ARG A CA 1
ATOM 1107 C C . ARG A 1 139 ? 3.825 -8.766 2.102 1.00 90.94 139 ARG A C 1
ATOM 1109 O O . ARG A 1 139 ? 4.987 -9.079 2.330 1.00 90.94 139 ARG A O 1
ATOM 1116 N N . ARG A 1 140 ? 2.899 -9.641 1.696 1.00 91.19 140 ARG A N 1
ATOM 1117 C CA . ARG A 1 140 ? 3.149 -11.082 1.511 1.00 91.19 140 ARG A CA 1
ATOM 1118 C C . ARG A 1 140 ? 4.034 -11.425 0.316 1.00 91.19 140 ARG A C 1
ATOM 1120 O O . ARG A 1 140 ? 4.791 -12.384 0.387 1.00 91.19 140 ARG A O 1
ATOM 1127 N N . ASN A 1 141 ? 3.888 -10.698 -0.790 1.00 90.69 141 ASN A N 1
ATOM 1128 C CA . ASN A 1 141 ? 4.449 -11.103 -2.085 1.00 90.69 141 ASN A CA 1
ATOM 1129 C C . ASN A 1 141 ? 5.722 -10.344 -2.477 1.00 90.69 141 ASN A C 1
ATOM 1131 O O . ASN A 1 141 ? 6.317 -10.642 -3.514 1.00 90.69 141 ASN A O 1
ATOM 1135 N N . ARG A 1 142 ? 6.141 -9.353 -1.681 1.00 91.12 142 ARG A N 1
ATOM 1136 C CA . ARG A 1 142 ? 7.381 -8.607 -1.919 1.00 91.12 142 ARG A CA 1
ATOM 1137 C C . ARG A 1 142 ? 8.597 -9.534 -1.943 1.00 91.12 142 ARG A C 1
ATOM 1139 O O . ARG A 1 142 ? 8.797 -10.324 -1.025 1.00 91.12 142 ARG A O 1
ATOM 1146 N N . LYS A 1 143 ? 9.433 -9.381 -2.970 1.00 91.50 143 LYS A N 1
ATOM 1147 C CA . LYS A 1 143 ? 10.706 -10.103 -3.138 1.00 91.50 143 LYS A CA 1
ATOM 1148 C C . LYS A 1 143 ? 11.891 -9.208 -2.770 1.00 91.50 143 LYS A C 1
ATOM 1150 O O . LYS A 1 143 ? 11.812 -8.013 -3.036 1.00 91.50 143 LYS A O 1
ATOM 1155 N N . PRO A 1 144 ? 12.998 -9.736 -2.221 1.00 91.38 144 PRO A N 1
ATOM 1156 C CA . PRO A 1 144 ? 14.178 -8.926 -1.917 1.00 91.38 144 PRO A CA 1
ATOM 1157 C C . PRO A 1 144 ? 14.636 -8.087 -3.121 1.00 91.38 144 PRO A C 1
ATOM 1159 O O . PRO A 1 144 ? 14.981 -8.625 -4.172 1.00 91.38 144 PRO A O 1
ATOM 1162 N N . LEU A 1 145 ? 14.670 -6.762 -2.968 1.00 91.38 145 LEU A N 1
ATOM 1163 C CA . LEU A 1 145 ? 15.061 -5.828 -4.028 1.00 91.38 145 LEU A CA 1
ATOM 1164 C C . LEU A 1 145 ? 16.563 -5.881 -4.320 1.00 91.38 145 LEU A C 1
ATOM 1166 O O . LEU A 1 145 ? 17.001 -5.549 -5.424 1.00 91.38 145 LEU A O 1
ATOM 1170 N N . THR A 1 146 ? 17.356 -6.314 -3.343 1.00 79.69 146 THR A N 1
ATOM 1171 C CA . THR A 1 146 ? 18.793 -6.582 -3.504 1.00 79.69 146 THR A CA 1
ATOM 1172 C C . THR A 1 146 ? 19.091 -7.637 -4.570 1.00 79.69 146 THR A C 1
ATOM 1174 O O . THR A 1 146 ? 20.133 -7.559 -5.218 1.00 79.69 146 THR A O 1
ATOM 1177 N N . GLN A 1 147 ? 18.173 -8.580 -4.801 1.00 78.44 147 GLN A N 1
ATOM 1178 C CA . GLN A 1 147 ? 18.337 -9.675 -5.765 1.00 78.44 147 GLN A CA 1
ATOM 1179 C C . GLN A 1 147 ? 17.704 -9.384 -7.132 1.00 78.44 147 GLN A C 1
ATOM 1181 O O . GLN A 1 147 ? 17.933 -10.112 -8.093 1.00 78.44 147 GLN A O 1
ATOM 1186 N N . GLU A 1 148 ? 16.928 -8.307 -7.254 1.00 85.44 148 GLU A N 1
ATOM 1187 C CA . GLU A 1 148 ? 16.230 -7.983 -8.496 1.00 85.44 148 GLU A CA 1
ATOM 1188 C C . GLU A 1 148 ? 17.192 -7.513 -9.581 1.00 85.44 148 GLU A C 1
ATOM 1190 O O . GLU A 1 148 ? 17.949 -6.563 -9.384 1.00 85.44 148 GLU A O 1
ATOM 1195 N N . PHE A 1 149 ? 17.160 -8.122 -10.763 1.00 85.69 149 PHE A N 1
ATOM 1196 C CA . PHE A 1 149 ? 17.966 -7.654 -11.890 1.00 85.69 149 PHE A CA 1
ATOM 1197 C C . PHE A 1 149 ? 17.400 -6.350 -12.455 1.00 85.69 149 PHE A C 1
ATOM 1199 O O . PHE A 1 149 ? 16.206 -6.242 -12.717 1.00 85.69 149 PHE A O 1
ATOM 1206 N N . ILE A 1 150 ? 18.255 -5.346 -12.663 1.00 86.81 150 ILE A N 1
ATOM 1207 C CA . ILE A 1 150 ? 17.863 -4.118 -13.364 1.00 86.81 150 ILE A CA 1
ATOM 1208 C C . ILE A 1 150 ? 17.907 -4.408 -14.860 1.00 86.81 150 ILE A C 1
ATOM 1210 O O . ILE A 1 150 ? 18.920 -4.885 -15.367 1.00 86.81 150 ILE A O 1
ATOM 1214 N N . ASN A 1 151 ? 16.822 -4.100 -15.569 1.00 81.69 151 ASN A N 1
ATOM 1215 C CA . ASN A 1 151 ? 16.751 -4.323 -17.005 1.00 81.69 151 ASN A CA 1
ATOM 1216 C C . ASN A 1 151 ? 17.670 -3.336 -17.755 1.00 81.69 151 ASN A C 1
ATOM 1218 O O . ASN A 1 151 ? 17.318 -2.173 -17.982 1.00 81.69 151 ASN A O 1
ATOM 1222 N N . THR A 1 152 ? 18.856 -3.805 -18.145 1.00 84.06 152 THR A N 1
ATOM 1223 C CA . THR A 1 152 ? 19.898 -2.998 -18.799 1.00 84.06 152 THR A CA 1
ATOM 1224 C C . THR A 1 152 ? 19.514 -2.557 -20.210 1.00 84.06 152 THR A C 1
ATOM 1226 O O . THR A 1 152 ? 19.968 -1.501 -20.653 1.00 84.06 152 THR A O 1
ATOM 1229 N N . SER A 1 153 ? 18.602 -3.275 -20.877 1.00 76.38 153 SER A N 1
ATOM 1230 C CA . SER A 1 153 ? 18.030 -2.832 -22.156 1.00 76.38 153 SER A CA 1
ATOM 1231 C C . SER A 1 153 ? 17.201 -1.547 -22.003 1.00 76.38 153 SER A C 1
ATOM 1233 O O . SER A 1 153 ? 17.115 -0.744 -22.934 1.00 76.38 153 SER A O 1
ATOM 1235 N N . ILE A 1 154 ? 16.664 -1.284 -20.802 1.00 76.81 154 ILE A N 1
ATOM 1236 C CA . ILE A 1 154 ? 15.986 -0.031 -20.447 1.00 76.81 154 ILE A CA 1
ATOM 1237 C C . ILE A 1 154 ? 17.004 0.980 -19.913 1.00 76.81 154 ILE A C 1
ATOM 1239 O O . ILE A 1 154 ? 17.117 2.076 -20.465 1.00 76.81 154 ILE A O 1
ATOM 1243 N N . ALA A 1 155 ? 17.781 0.638 -18.885 1.00 81.12 155 ALA A N 1
ATOM 1244 C CA . ALA A 1 155 ? 18.769 1.535 -18.280 1.00 81.12 155 ALA A CA 1
ATOM 1245 C C . ALA A 1 155 ? 20.082 0.797 -17.976 1.00 81.12 155 ALA A C 1
ATOM 1247 O O . ALA A 1 155 ? 20.232 0.189 -16.920 1.00 81.12 155 ALA A O 1
ATOM 1248 N N . GLY A 1 156 ? 21.030 0.855 -18.916 1.00 84.38 156 GLY A N 1
ATOM 1249 C CA . GLY A 1 156 ? 22.276 0.080 -18.863 1.00 84.38 156 GLY A CA 1
ATOM 1250 C C . GLY A 1 156 ? 23.539 0.860 -18.498 1.00 84.38 156 GLY A C 1
ATOM 1251 O O . GLY A 1 156 ? 24.592 0.253 -18.358 1.00 84.38 156 GLY A O 1
ATOM 1252 N N . ARG A 1 157 ? 23.486 2.192 -18.356 1.00 87.38 157 ARG A N 1
ATOM 1253 C CA . ARG A 1 157 ? 24.685 2.971 -17.995 1.00 87.38 157 ARG A CA 1
ATOM 1254 C C . ARG A 1 157 ? 24.969 2.839 -16.500 1.00 87.38 157 ARG A C 1
ATOM 1256 O O . ARG A 1 157 ? 24.041 2.937 -15.697 1.00 87.38 157 ARG A O 1
ATOM 1263 N N . ASP A 1 158 ? 26.241 2.749 -16.120 1.00 93.94 158 ASP A N 1
ATOM 1264 C CA . ASP A 1 158 ? 26.674 2.517 -14.732 1.00 93.94 158 ASP A CA 1
ATOM 1265 C C . ASP A 1 158 ? 26.033 3.462 -13.712 1.00 93.94 158 ASP A C 1
ATOM 1267 O O . ASP A 1 158 ? 25.595 3.037 -12.644 1.00 93.94 158 ASP A O 1
ATOM 1271 N N . TYR A 1 159 ? 25.924 4.753 -14.039 1.00 92.88 159 TYR A N 1
ATOM 1272 C CA . TYR A 1 159 ? 25.300 5.731 -13.146 1.00 92.88 159 TYR A CA 1
ATOM 1273 C C . TYR A 1 159 ? 23.786 5.529 -13.000 1.00 92.88 159 TYR A C 1
ATOM 1275 O O . TYR A 1 159 ? 23.236 5.846 -11.949 1.00 92.88 159 TYR A O 1
ATOM 1283 N N . GLN A 1 160 ? 23.104 5.005 -14.026 1.00 91.50 160 GLN A N 1
ATOM 1284 C CA . GLN A 1 160 ? 21.675 4.689 -13.959 1.00 91.50 160 GLN A CA 1
ATOM 1285 C C . GLN A 1 160 ? 21.463 3.464 -13.077 1.00 91.50 160 GLN A C 1
ATOM 1287 O O . GLN A 1 160 ? 20.641 3.509 -12.168 1.00 91.50 160 GLN A O 1
ATOM 1292 N N . ILE A 1 161 ? 22.256 2.412 -13.296 1.00 92.62 161 ILE A N 1
ATOM 1293 C CA . ILE A 1 161 ? 22.228 1.189 -12.487 1.00 92.62 161 ILE A CA 1
ATOM 1294 C C . ILE A 1 161 ? 22.507 1.533 -11.022 1.00 92.62 161 ILE A C 1
ATOM 1296 O O . ILE A 1 161 ? 21.731 1.157 -10.146 1.00 92.62 161 ILE A O 1
ATOM 1300 N N . ARG A 1 162 ? 23.560 2.316 -10.753 1.00 94.31 162 ARG A N 1
ATOM 1301 C CA . ARG A 1 162 ? 23.909 2.766 -9.399 1.00 94.31 162 ARG A CA 1
ATOM 1302 C C . ARG A 1 162 ? 22.783 3.574 -8.757 1.00 94.31 162 ARG A C 1
ATOM 1304 O O . ARG A 1 162 ? 22.426 3.297 -7.619 1.00 94.31 162 ARG A O 1
ATOM 1311 N N . ALA A 1 163 ? 22.197 4.529 -9.483 1.00 95.44 163 ALA A N 1
ATOM 1312 C CA . ALA A 1 163 ? 21.084 5.333 -8.982 1.00 95.44 163 ALA A CA 1
ATOM 1313 C C . ALA A 1 163 ? 19.869 4.469 -8.609 1.00 95.44 163 ALA A C 1
ATOM 1315 O O . ALA A 1 163 ? 19.298 4.651 -7.536 1.00 95.44 163 ALA A O 1
ATOM 1316 N N . ILE A 1 164 ? 19.504 3.507 -9.464 1.00 95.69 164 ILE A N 1
ATOM 1317 C CA . ILE A 1 164 ? 18.394 2.583 -9.205 1.00 95.69 164 ILE A CA 1
ATOM 1318 C C . ILE A 1 164 ? 18.709 1.719 -7.980 1.00 95.69 164 ILE A C 1
ATOM 1320 O O . ILE A 1 164 ? 17.894 1.667 -7.061 1.00 95.69 164 ILE A O 1
ATOM 1324 N N . ARG A 1 165 ? 19.902 1.109 -7.912 1.00 95.25 165 ARG A N 1
ATOM 1325 C CA . ARG A 1 165 ? 20.334 0.292 -6.763 1.00 95.25 165 ARG A CA 1
ATOM 1326 C C . ARG A 1 165 ? 20.241 1.048 -5.444 1.00 95.25 165 ARG A C 1
ATOM 1328 O O . ARG A 1 165 ? 19.635 0.539 -4.508 1.00 95.25 165 ARG A O 1
ATOM 1335 N N . SER A 1 166 ? 20.734 2.285 -5.395 1.00 95.50 166 SER A N 1
ATOM 1336 C CA . SER A 1 166 ? 20.664 3.105 -4.182 1.00 95.50 166 SER A CA 1
ATOM 1337 C C . SER A 1 166 ? 19.227 3.383 -3.722 1.00 95.50 166 SER A C 1
ATOM 1339 O O . SER A 1 166 ? 18.972 3.460 -2.519 1.00 95.50 166 SER A O 1
ATOM 1341 N N . VAL A 1 167 ? 18.272 3.523 -4.650 1.00 96.19 167 VAL A N 1
ATOM 1342 C CA . VAL A 1 167 ? 16.852 3.669 -4.291 1.00 96.19 167 VAL A CA 1
ATOM 1343 C C . VAL A 1 167 ? 16.287 2.353 -3.763 1.00 96.19 167 VAL A C 1
ATOM 1345 O O . VAL A 1 167 ? 15.649 2.355 -2.713 1.00 96.19 167 VAL A O 1
ATOM 1348 N N . LEU A 1 168 ? 16.549 1.236 -4.446 1.00 95.62 168 LEU A N 1
ATOM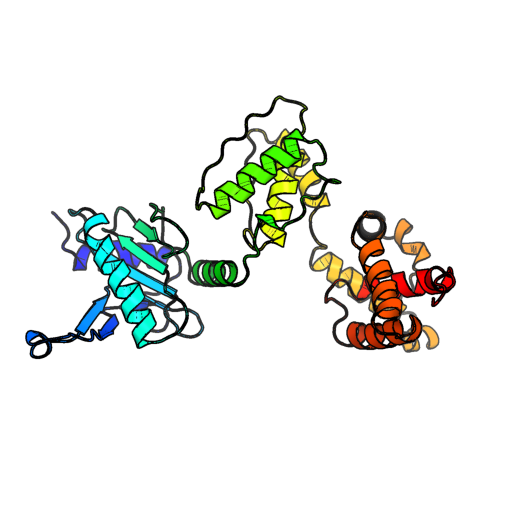 1349 C CA . LEU A 1 168 ? 16.080 -0.091 -4.038 1.00 95.62 168 LEU A CA 1
ATOM 1350 C C . LEU A 1 168 ? 16.568 -0.468 -2.626 1.00 95.62 168 LEU A C 1
ATOM 1352 O O . LEU A 1 168 ? 15.762 -0.836 -1.773 1.00 95.62 168 LEU A O 1
ATOM 1356 N N . GLU A 1 169 ? 17.856 -0.273 -2.342 1.00 94.56 169 GLU A N 1
ATOM 1357 C CA . GLU A 1 169 ? 18.445 -0.481 -1.010 1.00 94.56 169 GLU A CA 1
ATOM 1358 C C . GLU A 1 169 ? 17.821 0.442 0.042 1.00 94.56 169 GLU A C 1
ATOM 1360 O O . GLU A 1 169 ? 17.526 0.037 1.167 1.00 94.56 169 GLU A O 1
ATOM 1365 N N . GLY A 1 170 ? 17.587 1.707 -0.311 1.00 94.81 170 GLY A N 1
ATOM 1366 C CA . GLY A 1 170 ? 16.945 2.642 0.599 1.00 94.81 170 GLY A CA 1
ATOM 1367 C C . GLY A 1 170 ? 15.499 2.260 0.923 1.00 94.81 170 GLY A C 1
ATOM 1368 O O . GLY A 1 170 ? 15.063 2.467 2.056 1.00 94.81 170 GLY A O 1
ATOM 1369 N N . ILE A 1 171 ? 14.766 1.679 -0.032 1.00 93.62 171 ILE A N 1
ATOM 1370 C CA . ILE A 1 171 ? 13.408 1.167 0.193 1.00 93.62 171 ILE A CA 1
ATOM 1371 C C . ILE A 1 171 ? 13.437 0.010 1.197 1.00 93.62 171 ILE A C 1
ATOM 1373 O O . ILE A 1 171 ? 12.620 -0.001 2.119 1.00 93.62 171 ILE A O 1
ATOM 1377 N N . GLU A 1 172 ? 14.394 -0.917 1.086 1.00 91.75 172 GLU A N 1
ATOM 1378 C CA . GLU A 1 172 ? 14.584 -1.984 2.083 1.00 91.75 172 GLU A CA 1
ATOM 1379 C C . GLU A 1 172 ? 14.960 -1.429 3.466 1.00 91.75 172 GLU A C 1
ATOM 1381 O O . GLU A 1 172 ? 14.496 -1.926 4.492 1.00 91.75 172 GLU A O 1
ATOM 1386 N N . GLN A 1 173 ? 15.690 -0.312 3.511 1.00 92.19 173 GLN A N 1
ATOM 1387 C CA . GLN A 1 173 ? 15.950 0.458 4.736 1.00 92.19 173 GLN A CA 1
ATOM 1388 C C . GLN A 1 173 ? 14.744 1.294 5.208 1.00 92.19 173 GLN A C 1
ATOM 1390 O O . GLN A 1 173 ? 14.893 2.189 6.044 1.00 92.19 173 GLN A O 1
ATOM 1395 N N . LYS A 1 174 ? 13.540 1.028 4.687 1.00 91.31 174 LYS A N 1
ATOM 1396 C CA . LYS A 1 174 ? 12.276 1.680 5.067 1.00 91.31 174 LYS A CA 1
ATOM 1397 C C . LYS A 1 174 ? 12.234 3.182 4.744 1.00 91.31 174 LYS A C 1
ATOM 1399 O O . LYS A 1 174 ? 11.367 3.900 5.254 1.00 91.31 174 LYS A O 1
ATOM 1404 N N . LYS A 1 175 ? 13.127 3.676 3.873 1.00 91.62 175 LYS A N 1
ATOM 1405 C CA . LYS A 1 175 ? 13.076 5.047 3.339 1.00 91.62 175 LYS A CA 1
ATOM 1406 C C . LYS A 1 175 ? 11.993 5.132 2.264 1.00 91.62 175 LYS A C 1
ATOM 1408 O O . LYS A 1 175 ? 11.761 4.193 1.510 1.00 91.62 175 LYS A O 1
ATOM 1413 N N . ARG A 1 176 ? 11.306 6.275 2.204 1.00 89.38 176 ARG A N 1
ATOM 1414 C CA . ARG A 1 176 ? 10.158 6.484 1.300 1.00 89.38 176 ARG A CA 1
ATOM 1415 C C . ARG A 1 176 ? 10.371 7.573 0.257 1.00 89.38 176 ARG A C 1
ATOM 1417 O O . ARG A 1 176 ? 9.747 7.521 -0.795 1.00 89.38 176 ARG A O 1
ATOM 1424 N N . ASN A 1 177 ? 11.219 8.550 0.564 1.00 92.88 177 ASN A N 1
ATOM 1425 C CA . ASN A 1 177 ? 11.447 9.714 -0.279 1.00 92.88 177 ASN A CA 1
ATOM 1426 C C . ASN A 1 177 ? 12.888 9.688 -0.774 1.00 92.88 177 ASN A C 1
ATOM 1428 O O . ASN A 1 177 ? 13.815 9.510 0.017 1.00 92.88 177 ASN A O 1
ATOM 1432 N N . PHE A 1 178 ? 13.054 9.889 -2.076 1.00 95.19 178 PHE A N 1
ATOM 1433 C CA . PHE A 1 178 ? 14.339 9.840 -2.757 1.00 95.19 178 PHE A CA 1
ATOM 1434 C C . PHE A 1 178 ? 14.458 11.043 -3.686 1.00 95.19 178 PHE A C 1
ATOM 1436 O O . PHE A 1 178 ? 13.485 11.420 -4.338 1.00 95.19 178 PHE A O 1
ATOM 1443 N N . LEU A 1 179 ? 15.653 11.627 -3.756 1.00 96.06 179 LEU A N 1
ATOM 1444 C CA . LEU A 1 179 ? 15.986 12.690 -4.697 1.00 96.06 179 LEU A CA 1
ATOM 1445 C C . LEU A 1 179 ? 17.119 12.199 -5.599 1.00 96.06 179 LEU A C 1
ATOM 1447 O O . LEU A 1 179 ? 18.232 11.976 -5.131 1.00 96.06 179 LEU A O 1
ATOM 1451 N N . LEU A 1 180 ? 16.828 12.035 -6.889 1.00 93.12 180 LEU A N 1
ATOM 1452 C CA . LEU A 1 180 ? 17.822 11.690 -7.904 1.00 93.12 180 LEU A CA 1
ATOM 1453 C C . LEU A 1 180 ? 18.182 12.939 -8.708 1.00 93.12 180 LEU A C 1
ATOM 1455 O O . LEU A 1 180 ? 17.350 13.485 -9.432 1.00 93.12 180 LEU A O 1
ATOM 1459 N N . VAL A 1 181 ? 19.435 13.381 -8.592 1.00 93.50 181 VAL A N 1
ATOM 1460 C CA . VAL A 1 181 ? 19.957 14.532 -9.336 1.00 93.50 181 VAL A CA 1
ATOM 1461 C C . VAL A 1 181 ? 20.681 14.029 -10.579 1.00 93.50 181 VAL A C 1
ATOM 1463 O O . VAL A 1 181 ? 21.686 13.329 -10.491 1.00 93.50 181 VAL A O 1
ATOM 1466 N N . MET A 1 182 ? 20.152 14.373 -11.751 1.00 88.38 182 MET A N 1
ATOM 1467 C CA . MET A 1 182 ? 20.653 13.908 -13.043 1.00 88.38 182 MET A CA 1
ATOM 1468 C C . MET A 1 182 ? 20.626 15.046 -14.066 1.00 88.38 182 MET A C 1
ATOM 1470 O O . MET A 1 182 ? 19.604 15.721 -14.224 1.00 88.38 182 MET A O 1
ATOM 1474 N N . ALA A 1 183 ? 21.718 15.228 -14.812 1.00 84.25 183 ALA A N 1
ATOM 1475 C CA . ALA A 1 183 ? 21.787 16.241 -15.864 1.00 84.25 183 ALA A CA 1
ATOM 1476 C C . ALA A 1 183 ? 20.794 15.954 -17.011 1.00 84.25 183 ALA A C 1
ATOM 1478 O O . ALA A 1 183 ? 20.374 14.816 -17.252 1.00 84.25 183 ALA A O 1
ATOM 1479 N N . THR A 1 184 ? 20.380 16.984 -17.745 1.00 80.69 184 THR A N 1
ATOM 1480 C CA . THR A 1 184 ? 19.522 16.817 -18.931 1.00 80.69 184 THR A CA 1
ATOM 1481 C C . THR A 1 184 ? 20.231 15.994 -20.011 1.00 80.69 184 THR A C 1
ATOM 1483 O O . THR A 1 184 ? 21.446 16.055 -20.142 1.00 80.69 184 THR A O 1
ATOM 1486 N N . GLY A 1 185 ? 19.489 15.138 -20.723 1.00 75.81 185 GLY A N 1
ATOM 1487 C CA . GLY A 1 185 ? 20.052 14.211 -21.719 1.00 75.81 185 GLY A CA 1
ATOM 1488 C C . GLY A 1 185 ? 20.660 12.914 -21.157 1.00 75.81 185 GLY A C 1
ATOM 1489 O O . GLY A 1 185 ? 20.902 11.975 -21.908 1.00 75.81 185 GLY A O 1
ATOM 1490 N N . THR A 1 186 ? 20.824 12.780 -19.836 1.00 79.88 186 THR A N 1
ATOM 1491 C CA . THR A 1 186 ? 21.423 11.572 -19.218 1.00 79.88 186 THR A CA 1
ATOM 1492 C C . THR A 1 186 ? 20.458 10.389 -19.052 1.00 79.88 186 THR A C 1
ATOM 1494 O O . THR A 1 186 ? 20.826 9.346 -18.524 1.00 79.88 186 THR A O 1
ATOM 1497 N N . GLY A 1 187 ? 19.220 10.499 -19.541 1.00 83.12 187 GLY A N 1
ATOM 1498 C CA . GLY A 1 187 ? 18.265 9.385 -19.524 1.00 83.12 187 GLY A CA 1
ATOM 1499 C C . GLY A 1 187 ? 17.460 9.244 -18.230 1.00 83.12 187 GLY A C 1
ATOM 1500 O O . GLY A 1 187 ? 17.160 8.121 -17.837 1.00 83.12 187 GLY A O 1
ATOM 1501 N N . LYS A 1 188 ? 17.063 10.364 -17.604 1.00 87.44 188 LYS A N 1
ATOM 1502 C CA . LYS A 1 188 ? 16.175 10.401 -16.421 1.00 87.44 188 LYS A CA 1
ATOM 1503 C C . LYS A 1 188 ? 14.950 9.494 -16.564 1.00 87.44 188 LYS A C 1
ATOM 1505 O O . LYS A 1 188 ? 14.708 8.647 -15.716 1.00 87.44 188 LYS A O 1
ATOM 1510 N N . THR A 1 189 ? 14.224 9.635 -17.672 1.00 83.12 189 THR A N 1
ATOM 1511 C CA . THR A 1 189 ? 13.010 8.858 -17.954 1.00 83.12 189 THR A CA 1
ATOM 1512 C C . THR A 1 189 ? 13.298 7.358 -17.996 1.00 83.12 189 THR A C 1
ATOM 1514 O O . THR A 1 189 ? 12.607 6.587 -17.343 1.00 83.12 189 THR A O 1
ATOM 1517 N N . ARG A 1 190 ? 14.372 6.945 -18.685 1.00 83.12 190 ARG A N 1
ATOM 1518 C CA . ARG A 1 190 ? 14.782 5.534 -18.776 1.00 83.12 190 ARG A CA 1
ATOM 1519 C C . ARG A 1 190 ? 15.157 4.961 -17.409 1.00 83.12 190 ARG A C 1
ATOM 1521 O O . ARG A 1 190 ? 14.737 3.858 -17.082 1.00 83.12 190 ARG A O 1
ATOM 1528 N N . THR A 1 191 ? 15.884 5.727 -16.594 1.00 89.25 191 THR A N 1
ATOM 1529 C CA . THR A 1 191 ? 16.213 5.344 -15.214 1.00 89.25 191 THR A CA 1
ATOM 1530 C C . THR A 1 191 ? 14.950 5.146 -14.372 1.00 89.25 191 THR A C 1
ATOM 1532 O O . THR A 1 191 ? 14.830 4.131 -13.692 1.00 89.25 191 THR A O 1
ATOM 1535 N N . CYS A 1 192 ? 13.983 6.069 -14.448 1.00 90.19 192 CYS A N 1
ATOM 1536 C CA . CYS A 1 192 ? 12.716 5.950 -13.721 1.00 90.19 192 CYS A CA 1
ATOM 1537 C C . CYS A 1 192 ? 11.910 4.720 -14.153 1.00 90.19 192 CYS A C 1
ATOM 1539 O O . CYS A 1 192 ? 11.367 4.026 -13.302 1.00 90.19 192 CYS A O 1
ATOM 1541 N N . ILE A 1 193 ? 11.849 4.427 -15.453 1.00 85.50 193 ILE A N 1
ATOM 1542 C CA . ILE A 1 193 ? 11.121 3.260 -15.971 1.00 85.50 193 ILE A CA 1
ATOM 1543 C C . ILE A 1 193 ? 11.761 1.963 -15.489 1.00 85.50 193 ILE A C 1
ATOM 1545 O O . ILE A 1 193 ? 11.059 1.121 -14.945 1.00 85.50 193 ILE A O 1
ATOM 1549 N N . ALA A 1 194 ? 13.081 1.815 -15.628 1.00 86.88 194 ALA A N 1
ATOM 1550 C CA . ALA A 1 194 ? 13.784 0.617 -15.171 1.00 86.88 194 ALA A CA 1
ATOM 1551 C C . ALA A 1 194 ? 13.640 0.402 -13.654 1.00 86.88 194 ALA A C 1
ATOM 1553 O O . ALA A 1 194 ? 13.540 -0.730 -13.189 1.00 86.88 194 ALA A O 1
ATOM 1554 N N . MET A 1 195 ? 13.592 1.491 -12.880 1.00 93.50 195 MET A N 1
ATOM 1555 C CA . MET A 1 195 ? 13.314 1.436 -11.445 1.00 93.50 195 MET A CA 1
ATOM 1556 C C . MET A 1 195 ? 11.894 0.943 -11.151 1.00 93.50 195 MET A C 1
ATOM 1558 O O . MET A 1 195 ? 11.711 0.084 -10.294 1.00 93.50 195 MET A O 1
ATOM 1562 N N . VAL A 1 196 ? 10.890 1.479 -11.851 1.00 91.25 196 VAL A N 1
ATOM 1563 C CA . VAL A 1 196 ? 9.487 1.073 -11.681 1.00 91.25 196 VAL A CA 1
ATOM 1564 C C . VAL A 1 196 ? 9.285 -0.377 -12.112 1.00 91.25 196 VAL A C 1
ATOM 1566 O O . VAL A 1 196 ? 8.656 -1.123 -11.372 1.00 91.25 196 VAL A O 1
ATOM 1569 N N . ASP A 1 197 ? 9.879 -0.799 -13.231 1.00 88.00 197 ASP A N 1
ATOM 1570 C CA . ASP A 1 197 ? 9.890 -2.196 -13.681 1.00 88.00 197 ASP A CA 1
ATOM 1571 C C . ASP A 1 197 ? 10.402 -3.138 -12.582 1.00 88.00 197 ASP A C 1
ATOM 1573 O O . ASP A 1 197 ? 9.714 -4.089 -12.210 1.00 88.00 197 ASP A O 1
ATOM 1577 N N . ALA A 1 198 ? 11.565 -2.831 -11.995 1.00 91.12 198 ALA A N 1
ATOM 1578 C CA . ALA A 1 198 ? 12.126 -3.624 -10.904 1.00 91.12 198 ALA A CA 1
ATOM 1579 C C . ALA A 1 198 ? 11.188 -3.669 -9.684 1.00 91.12 198 ALA A C 1
ATOM 1581 O O . ALA A 1 198 ? 10.937 -4.740 -9.135 1.00 91.12 198 ALA A O 1
ATOM 1582 N N . LEU A 1 199 ? 10.610 -2.530 -9.287 1.00 92.44 199 LEU A N 1
ATOM 1583 C CA . LEU A 1 199 ? 9.663 -2.470 -8.169 1.00 92.44 199 LEU A CA 1
ATOM 1584 C C . LEU A 1 199 ? 8.376 -3.257 -8.439 1.00 92.44 199 LEU A C 1
ATOM 1586 O O . LEU A 1 199 ? 7.821 -3.842 -7.510 1.00 92.44 199 LEU A O 1
ATOM 1590 N N . MET A 1 200 ? 7.893 -3.281 -9.681 1.00 88.62 200 MET A N 1
ATOM 1591 C CA . MET A 1 200 ? 6.701 -4.040 -10.056 1.00 88.62 200 MET A CA 1
ATOM 1592 C C . MET A 1 200 ? 6.974 -5.544 -10.080 1.00 88.62 200 MET A C 1
ATOM 1594 O O . MET A 1 200 ? 6.220 -6.305 -9.475 1.00 88.62 200 MET A O 1
ATOM 1598 N N . ARG A 1 201 ? 8.085 -5.985 -10.685 1.00 86.94 201 ARG A N 1
ATOM 1599 C CA . ARG A 1 201 ? 8.482 -7.408 -10.703 1.00 86.94 201 ARG A CA 1
ATOM 1600 C C . ARG A 1 201 ? 8.761 -7.969 -9.306 1.00 86.94 201 ARG A C 1
ATOM 1602 O O . ARG A 1 201 ? 8.456 -9.134 -9.037 1.00 86.94 201 ARG A O 1
ATOM 1609 N N . ALA A 1 202 ? 9.244 -7.117 -8.407 1.00 90.38 202 ALA A N 1
ATOM 1610 C CA . ALA A 1 202 ? 9.449 -7.435 -7.001 1.00 90.38 202 ALA A CA 1
ATOM 1611 C C . ALA A 1 202 ? 8.180 -7.335 -6.140 1.00 90.38 202 ALA A C 1
ATOM 1613 O O . ALA A 1 202 ? 8.257 -7.515 -4.927 1.00 90.38 202 ALA A O 1
ATOM 1614 N N . SER A 1 203 ? 7.020 -7.005 -6.720 1.00 90.06 203 SER A N 1
ATOM 1615 C CA . SER A 1 203 ? 5.751 -6.774 -6.008 1.00 90.06 203 SER A CA 1
ATOM 1616 C C . SER A 1 203 ? 5.787 -5.647 -4.961 1.00 90.06 203 SER A C 1
ATOM 1618 O O . SER A 1 203 ? 4.990 -5.629 -4.026 1.00 90.06 203 SER A O 1
ATOM 1620 N N . TYR A 1 204 ? 6.685 -4.667 -5.101 1.00 90.81 204 TYR A N 1
ATOM 1621 C CA . TYR A 1 204 ? 6.702 -3.451 -4.271 1.00 90.81 204 TYR A CA 1
ATOM 1622 C C . TYR A 1 204 ? 5.717 -2.390 -4.760 1.00 90.81 204 TYR A C 1
ATOM 1624 O O . TYR A 1 204 ? 5.215 -1.605 -3.948 1.00 90.81 204 TYR A O 1
ATOM 1632 N N . ALA A 1 205 ? 5.444 -2.364 -6.064 1.00 87.50 205 ALA A N 1
ATOM 1633 C CA . ALA A 1 205 ? 4.525 -1.436 -6.702 1.00 87.50 205 ALA A CA 1
ATOM 1634 C C . ALA A 1 205 ? 3.582 -2.176 -7.656 1.00 87.50 205 ALA A C 1
ATOM 1636 O O . ALA A 1 205 ? 3.983 -3.092 -8.357 1.00 87.50 205 ALA A O 1
ATOM 1637 N N . GLU A 1 206 ? 2.329 -1.742 -7.701 1.00 80.44 206 GLU A N 1
ATOM 1638 C CA . GLU A 1 206 ? 1.337 -2.215 -8.682 1.00 80.44 206 GLU A CA 1
ATOM 1639 C C . GLU A 1 206 ? 0.838 -1.043 -9.530 1.00 80.44 206 GLU A C 1
ATOM 1641 O O . GLU A 1 206 ? 0.696 -1.136 -10.744 1.00 80.44 206 GLU A O 1
ATOM 1646 N N . LYS A 1 207 ? 0.624 0.103 -8.875 1.00 81.50 207 LYS A N 1
ATOM 1647 C CA . LYS A 1 207 ? 0.247 1.364 -9.507 1.00 81.50 207 LYS A CA 1
ATOM 1648 C C . LYS A 1 207 ? 1.341 2.390 -9.260 1.00 81.50 207 LYS A C 1
ATOM 1650 O O . LYS A 1 207 ? 1.788 2.574 -8.127 1.00 81.50 207 LYS A O 1
ATOM 1655 N N . THR A 1 208 ? 1.749 3.081 -10.316 1.00 85.06 208 THR A N 1
ATOM 1656 C CA . THR A 1 208 ? 2.739 4.157 -10.250 1.00 85.06 208 THR A CA 1
ATOM 1657 C C . THR A 1 208 ? 2.187 5.397 -10.932 1.00 85.06 208 THR A C 1
ATOM 1659 O O . THR A 1 208 ? 1.705 5.334 -12.059 1.00 85.06 208 THR A O 1
ATOM 1662 N N . LEU A 1 209 ? 2.261 6.532 -10.238 1.00 84.88 209 LEU A N 1
ATOM 1663 C CA . LEU A 1 209 ? 1.901 7.835 -10.780 1.00 84.88 209 LEU A CA 1
ATOM 1664 C C . LEU A 1 209 ? 3.171 8.553 -11.233 1.00 84.88 209 LEU A C 1
ATOM 1666 O O . LEU A 1 209 ? 4.056 8.817 -10.420 1.00 84.88 209 LEU A O 1
ATOM 1670 N N . PHE A 1 210 ? 3.242 8.887 -12.518 1.00 82.25 210 PHE A N 1
ATOM 1671 C CA . PHE A 1 210 ? 4.319 9.695 -13.074 1.00 82.25 210 PHE A CA 1
ATOM 1672 C C . PHE A 1 210 ? 3.811 11.114 -13.338 1.00 82.25 210 PHE A C 1
ATOM 1674 O O . PHE A 1 210 ? 2.861 11.304 -14.097 1.00 82.25 210 PHE A O 1
ATOM 1681 N N . LEU A 1 211 ? 4.425 12.105 -12.691 1.00 81.94 211 LEU A N 1
ATOM 1682 C CA . LEU A 1 211 ? 4.049 13.513 -12.809 1.00 81.94 211 LEU A CA 1
ATOM 1683 C C . LEU A 1 211 ? 5.055 14.251 -13.692 1.00 81.94 211 LEU A C 1
ATOM 1685 O O . LEU A 1 211 ? 6.263 14.159 -13.477 1.00 81.94 211 LEU A O 1
ATOM 1689 N N . VAL A 1 212 ? 4.544 15.000 -14.668 1.00 79.56 212 VAL A N 1
ATOM 1690 C CA . VAL A 1 212 ? 5.332 15.856 -15.562 1.00 79.56 212 VAL A CA 1
ATOM 1691 C C . VAL A 1 212 ? 4.724 17.245 -15.625 1.00 79.56 212 VAL A C 1
ATOM 1693 O O . VAL A 1 212 ? 3.509 17.397 -15.560 1.00 79.56 212 VAL A O 1
ATOM 1696 N N . ASP A 1 213 ? 5.582 18.248 -15.766 1.00 75.75 213 ASP A N 1
ATOM 1697 C CA . ASP A 1 213 ? 5.191 19.659 -15.736 1.00 75.75 213 ASP A CA 1
ATOM 1698 C C . ASP A 1 213 ? 4.432 20.101 -17.006 1.00 75.75 213 ASP A C 1
ATOM 1700 O O . ASP A 1 213 ? 3.454 20.838 -16.933 1.00 75.75 213 ASP A O 1
ATOM 1704 N N . ARG A 1 214 ? 4.827 19.621 -18.199 1.00 70.06 214 ARG A N 1
ATOM 1705 C CA . ARG A 1 214 ? 4.264 20.095 -19.483 1.00 70.06 214 ARG A CA 1
ATOM 1706 C C . ARG A 1 214 ? 3.491 19.020 -20.241 1.00 70.06 214 ARG A C 1
ATOM 1708 O O . ARG A 1 214 ? 3.952 17.888 -20.355 1.00 70.06 214 ARG A O 1
ATOM 1715 N N . ILE A 1 215 ? 2.382 19.419 -20.874 1.00 60.56 215 ILE A N 1
ATOM 1716 C CA . ILE A 1 215 ? 1.532 18.550 -21.714 1.00 60.56 215 ILE A CA 1
ATOM 1717 C C . ILE A 1 215 ? 2.332 17.894 -22.850 1.00 60.56 215 ILE A C 1
ATOM 1719 O O . ILE A 1 215 ? 2.171 16.704 -23.086 1.00 60.56 215 ILE A O 1
ATOM 1723 N N . ALA A 1 216 ? 3.244 18.620 -23.506 1.00 55.31 216 ALA A N 1
ATOM 1724 C CA . ALA A 1 216 ? 4.075 18.059 -24.580 1.00 55.31 216 ALA A CA 1
ATOM 1725 C C . ALA A 1 216 ? 4.951 16.879 -24.106 1.00 55.31 216 ALA A C 1
ATOM 1727 O O . ALA A 1 216 ? 5.109 15.896 -24.819 1.00 55.31 216 ALA A O 1
ATOM 1728 N N . LEU A 1 217 ? 5.439 16.933 -22.861 1.00 60.59 217 LEU A N 1
ATOM 1729 C CA . LEU A 1 217 ? 6.209 15.846 -22.248 1.00 60.59 217 LEU A CA 1
ATOM 1730 C C . LEU A 1 217 ? 5.313 14.681 -21.803 1.00 60.59 217 LEU A C 1
ATOM 1732 O O . LEU A 1 217 ? 5.810 13.578 -21.600 1.00 60.59 217 LEU A O 1
ATOM 1736 N N . ARG A 1 218 ? 4.000 14.903 -21.639 1.00 60.69 218 ARG A N 1
ATOM 1737 C CA . ARG A 1 218 ? 3.047 13.859 -21.239 1.00 60.69 218 ARG A CA 1
ATOM 1738 C C . ARG A 1 218 ? 2.911 12.799 -22.318 1.00 60.69 218 ARG A C 1
ATOM 1740 O O . ARG A 1 218 ? 2.987 11.624 -21.984 1.00 60.69 218 ARG A O 1
ATOM 1747 N N . GLU A 1 219 ? 2.698 13.198 -23.569 1.00 62.69 219 GLU A N 1
ATOM 1748 C CA . GLU A 1 219 ? 2.474 12.238 -24.656 1.00 62.69 219 GLU A CA 1
ATOM 1749 C C . GLU A 1 219 ? 3.755 11.469 -24.997 1.00 62.69 219 GLU A C 1
ATOM 1751 O O . GLU A 1 219 ? 3.701 10.253 -25.154 1.00 62.69 219 GLU A O 1
ATOM 1756 N N . GLU A 1 220 ? 4.919 12.127 -24.981 1.00 59.19 220 GLU A N 1
ATOM 1757 C CA . GLU A 1 220 ? 6.219 11.455 -25.134 1.00 59.19 220 GLU A CA 1
ATOM 1758 C C . GLU A 1 220 ? 6.456 10.418 -24.032 1.00 59.19 220 GLU A C 1
ATOM 1760 O O . GLU A 1 220 ? 6.830 9.277 -24.300 1.00 59.19 220 GLU A O 1
ATOM 1765 N N . VAL A 1 221 ? 6.197 10.787 -22.777 1.00 62.84 221 VAL A N 1
ATOM 1766 C CA . VAL A 1 221 ? 6.317 9.865 -21.647 1.00 62.84 221 VAL A CA 1
ATOM 1767 C C . VAL A 1 221 ? 5.299 8.738 -21.773 1.00 62.84 221 VAL A C 1
ATOM 1769 O O . VAL A 1 221 ? 5.672 7.577 -21.659 1.00 62.84 221 VAL A O 1
ATOM 1772 N N . LYS A 1 222 ? 4.032 9.041 -22.060 1.00 66.12 222 LYS A N 1
ATOM 1773 C CA . LYS A 1 222 ? 2.982 8.034 -22.227 1.00 66.12 222 LYS A CA 1
ATOM 1774 C C . LYS A 1 222 ? 3.346 7.020 -23.312 1.00 66.12 222 LYS A C 1
ATOM 1776 O O . LYS A 1 222 ? 3.231 5.828 -23.049 1.00 66.12 222 LYS A O 1
ATOM 1781 N N . ALA A 1 223 ? 3.841 7.474 -24.463 1.00 61.81 223 ALA A N 1
ATOM 1782 C CA . ALA A 1 223 ? 4.305 6.605 -25.540 1.00 61.81 223 ALA A CA 1
ATOM 1783 C C . ALA A 1 223 ? 5.455 5.698 -25.078 1.00 61.81 223 ALA A C 1
ATOM 1785 O O . ALA A 1 223 ? 5.413 4.490 -25.292 1.00 61.81 223 ALA A O 1
ATOM 1786 N N . ILE A 1 224 ? 6.443 6.248 -24.361 1.00 60.09 224 ILE A N 1
ATOM 1787 C CA . ILE A 1 224 ? 7.541 5.453 -23.802 1.00 60.09 224 ILE A CA 1
ATOM 1788 C C . ILE A 1 224 ? 7.004 4.408 -22.812 1.00 60.09 224 ILE A C 1
ATOM 1790 O O . ILE A 1 224 ? 7.419 3.260 -22.877 1.00 60.09 224 ILE A O 1
ATOM 1794 N N . TYR A 1 225 ? 6.079 4.761 -21.916 1.00 62.66 225 TYR A N 1
ATOM 1795 C CA . TYR A 1 225 ? 5.514 3.822 -20.938 1.00 62.66 225 TYR A CA 1
ATOM 1796 C C . TYR A 1 225 ? 4.603 2.760 -21.579 1.00 62.66 225 TYR A C 1
ATOM 1798 O O . TYR A 1 225 ? 4.563 1.632 -21.093 1.00 62.66 225 TYR A O 1
ATOM 1806 N N . GLN A 1 226 ? 3.922 3.074 -22.686 1.00 63.00 226 GLN A N 1
ATOM 1807 C CA . GLN A 1 226 ? 3.128 2.108 -23.457 1.00 63.00 226 GLN A CA 1
ATOM 1808 C C . GLN A 1 226 ? 3.984 0.999 -24.081 1.00 63.00 226 GLN A C 1
ATOM 1810 O O . GLN A 1 226 ? 3.513 -0.132 -24.163 1.00 63.00 226 GLN A O 1
ATOM 1815 N N . LEU A 1 227 ? 5.252 1.268 -24.421 1.00 51.09 227 LEU A N 1
ATOM 1816 C CA . LEU A 1 227 ? 6.195 0.230 -24.874 1.00 51.09 227 LEU A CA 1
ATOM 1817 C C . LEU A 1 227 ? 6.422 -0.868 -23.821 1.00 51.09 227 LEU A C 1
ATOM 1819 O O . LEU A 1 227 ? 6.821 -1.977 -24.164 1.00 51.09 227 LEU A O 1
ATOM 1823 N N . PHE A 1 228 ? 6.166 -0.562 -22.547 1.00 51.97 228 PHE A N 1
ATOM 1824 C CA . PHE A 1 228 ? 6.327 -1.477 -21.417 1.00 51.97 228 PHE A CA 1
ATOM 1825 C C . PHE A 1 228 ? 4.985 -1.994 -20.878 1.00 51.97 228 PHE A C 1
ATOM 1827 O O . PHE A 1 228 ? 4.962 -2.736 -19.897 1.00 51.97 228 PHE A O 1
ATOM 1834 N N . ALA A 1 229 ? 3.862 -1.613 -21.497 1.00 53.31 229 ALA A N 1
ATOM 1835 C CA . ALA A 1 229 ? 2.553 -2.117 -21.119 1.00 53.31 229 ALA A CA 1
ATOM 1836 C C . ALA A 1 229 ? 2.367 -3.552 -21.637 1.00 53.31 229 ALA A C 1
ATOM 1838 O O . ALA A 1 229 ? 2.578 -3.847 -22.820 1.00 53.31 229 ALA A O 1
ATOM 1839 N N . LEU A 1 230 ? 1.921 -4.440 -20.743 1.00 53.47 230 LEU A N 1
ATOM 1840 C CA . LEU A 1 230 ? 1.384 -5.747 -21.122 1.00 53.47 230 LEU A CA 1
ATOM 1841 C C . LEU A 1 230 ? 0.261 -5.566 -22.157 1.00 53.47 230 LEU A C 1
ATOM 1843 O O . LEU A 1 230 ? -0.353 -4.498 -22.237 1.00 53.47 230 LEU A O 1
ATOM 1847 N N . LEU A 1 231 ? 0.001 -6.604 -22.958 1.00 51.50 231 LEU A N 1
ATOM 1848 C CA . LEU A 1 231 ? -1.154 -6.617 -23.857 1.00 51.50 231 LEU A CA 1
ATOM 1849 C C . LEU A 1 231 ? -2.413 -6.260 -23.052 1.00 51.50 231 LEU A C 1
ATOM 1851 O O . LEU A 1 231 ? -2.637 -6.796 -21.965 1.00 51.50 231 LEU A O 1
ATOM 1855 N N . SER A 1 232 ? -3.206 -5.322 -23.559 1.00 57.72 232 SER A N 1
ATOM 1856 C CA . SER A 1 232 ? -4.504 -4.990 -22.977 1.00 57.72 232 SER A CA 1
ATOM 1857 C C . SER A 1 232 ? -5.428 -6.205 -23.044 1.00 57.72 232 SER A C 1
ATOM 1859 O O . SER A 1 232 ? -5.256 -7.072 -23.896 1.00 57.72 232 SER A O 1
ATOM 1861 N N . SER A 1 233 ? -6.448 -6.272 -22.186 1.00 51.81 233 SER A N 1
ATOM 1862 C CA . SER A 1 233 ? -7.420 -7.374 -22.227 1.00 51.81 233 SER A CA 1
ATOM 1863 C C . SER A 1 233 ? -8.061 -7.532 -23.609 1.00 51.81 233 SER A C 1
ATOM 1865 O O . SER A 1 233 ? -8.231 -8.649 -24.072 1.00 51.81 233 SER A O 1
ATOM 1867 N N . GLN A 1 234 ? -8.323 -6.422 -24.308 1.00 59.53 234 GLN A N 1
ATOM 1868 C CA . GLN A 1 234 ? -8.851 -6.439 -25.672 1.00 59.53 234 GLN A CA 1
ATOM 1869 C C . GLN A 1 234 ? -7.859 -7.050 -26.671 1.00 59.53 234 GLN A C 1
ATOM 1871 O O . GLN A 1 234 ? -8.258 -7.856 -27.504 1.00 59.53 234 GLN A O 1
ATOM 1876 N N . GLU A 1 235 ? -6.573 -6.711 -26.572 1.00 55.94 235 GLU A N 1
ATOM 1877 C CA . GLU A 1 235 ? -5.517 -7.297 -27.410 1.00 55.94 235 GLU A CA 1
ATOM 1878 C C . GLU A 1 235 ? -5.291 -8.776 -27.076 1.00 55.94 235 GLU A C 1
ATOM 1880 O O . GLU A 1 235 ? -5.091 -9.588 -27.974 1.00 55.94 235 GLU A O 1
ATOM 1885 N N . ILE A 1 236 ? -5.380 -9.146 -25.795 1.00 55.09 236 ILE A N 1
ATOM 1886 C CA . ILE A 1 236 ? -5.335 -10.538 -25.339 1.00 55.09 236 ILE A CA 1
ATOM 1887 C C . ILE A 1 236 ? -6.522 -11.319 -25.912 1.00 55.09 236 ILE A C 1
ATOM 1889 O O . ILE A 1 236 ? -6.337 -12.432 -26.395 1.00 55.09 236 ILE A O 1
ATOM 1893 N N . ASP A 1 237 ? -7.732 -10.766 -25.878 1.00 60.97 237 ASP A N 1
ATOM 1894 C CA . ASP A 1 237 ? -8.940 -11.449 -26.347 1.00 60.97 237 ASP A CA 1
ATOM 1895 C C . ASP A 1 237 ? -9.012 -11.521 -27.878 1.00 60.97 237 ASP A C 1
ATOM 1897 O O . ASP A 1 237 ? -9.406 -12.554 -28.425 1.00 60.97 237 ASP A O 1
ATOM 1901 N N . GLN A 1 238 ? -8.539 -10.489 -28.583 1.00 58.34 238 GLN A N 1
ATOM 1902 C CA . GLN A 1 238 ? -8.308 -10.546 -30.029 1.00 58.34 238 GLN A CA 1
ATOM 1903 C C . GLN A 1 238 ? -7.296 -11.639 -30.376 1.00 58.34 238 GLN A C 1
ATOM 1905 O O . GLN A 1 238 ? -7.538 -12.446 -31.273 1.00 58.34 238 GLN A O 1
ATOM 1910 N N . PHE A 1 239 ? -6.198 -11.723 -29.622 1.00 58.12 239 PHE A N 1
ATOM 1911 C CA . PHE A 1 239 ? -5.179 -12.743 -29.828 1.00 58.12 239 PHE A CA 1
ATOM 1912 C C . PHE A 1 239 ? -5.698 -14.161 -29.536 1.00 58.12 239 PHE A C 1
ATOM 1914 O O . PHE A 1 239 ? -5.421 -15.085 -30.298 1.00 58.12 239 PHE A O 1
ATOM 1921 N N . LYS A 1 240 ? -6.494 -14.350 -28.475 1.00 57.31 240 LYS A N 1
ATOM 1922 C CA . LYS A 1 240 ? -7.156 -15.633 -28.173 1.00 57.31 240 LYS A CA 1
ATOM 1923 C C . LYS A 1 240 ? -8.101 -16.057 -29.289 1.00 57.31 240 LYS A C 1
ATOM 1925 O O . LYS A 1 240 ? -8.040 -17.205 -29.715 1.00 57.31 240 LYS A O 1
ATOM 1930 N N . SER A 1 241 ? -8.942 -15.135 -29.755 1.00 62.50 241 SER A N 1
ATOM 1931 C CA . SER A 1 241 ? -9.910 -15.401 -30.824 1.00 62.50 241 SER A CA 1
ATOM 1932 C C . SER A 1 241 ? -9.189 -15.819 -32.106 1.00 62.50 241 SER A C 1
ATOM 1934 O O . SER A 1 241 ? -9.567 -16.791 -32.750 1.00 62.50 241 SER A O 1
ATOM 1936 N N . TRP A 1 242 ? -8.085 -15.141 -32.426 1.00 66.00 242 TRP A N 1
ATOM 1937 C CA . TRP A 1 242 ? -7.218 -15.488 -33.548 1.00 66.00 242 TRP A CA 1
ATOM 1938 C C . TRP A 1 242 ? -6.541 -16.861 -33.380 1.00 66.00 242 TRP A C 1
ATOM 1940 O O . TRP A 1 242 ? -6.552 -17.671 -34.305 1.00 66.00 242 TRP A O 1
ATOM 1950 N N . TYR A 1 243 ? -5.993 -17.165 -32.197 1.00 54.88 243 TYR A N 1
ATOM 1951 C CA . TYR A 1 243 ? -5.372 -18.465 -31.912 1.00 54.88 243 TYR A CA 1
ATOM 1952 C C . TYR A 1 243 ? -6.379 -19.612 -32.046 1.00 54.88 243 TYR A C 1
ATOM 1954 O O . TYR A 1 243 ? -6.040 -20.662 -32.588 1.00 54.88 243 TYR A O 1
ATOM 1962 N N . GLN A 1 244 ? -7.608 -19.408 -31.568 1.00 60.38 244 GLN A N 1
ATOM 1963 C CA . GLN A 1 244 ? -8.697 -20.375 -31.687 1.00 60.38 244 GLN A CA 1
ATOM 1964 C C . GLN A 1 244 ? -9.093 -20.581 -33.150 1.00 60.38 244 GLN A C 1
ATOM 1966 O O . GLN A 1 244 ? -9.094 -21.718 -33.604 1.00 60.38 244 GLN A O 1
ATOM 1971 N N . ALA A 1 245 ? -9.321 -19.505 -33.909 1.00 58.97 245 ALA A N 1
ATOM 1972 C CA . ALA A 1 245 ? -9.678 -19.590 -35.327 1.00 58.97 245 ALA A CA 1
ATOM 1973 C C . ALA A 1 245 ? -8.618 -20.316 -36.178 1.00 58.97 245 ALA A C 1
ATOM 1975 O O . ALA A 1 245 ? -8.956 -20.996 -37.141 1.00 58.97 245 ALA A O 1
ATOM 1976 N N . ASN A 1 246 ? -7.337 -20.207 -35.816 1.00 55.91 246 ASN A N 1
ATOM 1977 C CA . ASN A 1 246 ? -6.241 -20.832 -36.560 1.00 55.91 246 ASN A CA 1
ATOM 1978 C C . ASN A 1 246 ? -5.869 -22.247 -36.116 1.00 55.91 246 ASN A C 1
ATOM 1980 O O . ASN A 1 246 ? -5.182 -22.944 -36.861 1.00 55.91 246 ASN A O 1
ATOM 1984 N N . ASN A 1 247 ? -6.285 -22.663 -34.920 1.00 54.78 247 ASN A N 1
ATOM 1985 C CA . ASN A 1 247 ? -6.072 -24.023 -34.418 1.00 54.78 247 ASN A CA 1
ATOM 1986 C C . ASN A 1 247 ? -7.366 -24.848 -34.376 1.00 54.78 247 ASN A C 1
ATOM 1988 O O . ASN A 1 247 ? -7.340 -25.991 -33.922 1.00 54.78 247 ASN A O 1
ATOM 1992 N N . ASP A 1 248 ? -8.479 -24.307 -34.877 1.00 63.81 248 ASP A N 1
ATOM 1993 C CA . ASP A 1 248 ? -9.703 -25.060 -35.143 1.00 63.81 248 ASP A CA 1
ATOM 1994 C C . ASP A 1 248 ? -9.559 -25.855 -36.450 1.00 63.81 248 ASP A C 1
ATOM 1996 O O . ASP A 1 248 ? -10.045 -25.489 -37.523 1.00 63.81 248 ASP A O 1
ATOM 2000 N N . ILE A 1 249 ? -8.806 -26.951 -36.346 1.00 54.94 249 ILE A N 1
ATOM 2001 C CA . ILE A 1 249 ? -8.518 -27.863 -37.455 1.00 54.94 249 ILE A CA 1
ATOM 2002 C C . ILE A 1 249 ? -9.812 -28.481 -37.999 1.00 54.94 249 ILE A C 1
ATOM 2004 O O . ILE A 1 249 ? -9.908 -28.701 -39.203 1.00 54.94 249 ILE A O 1
ATOM 2008 N N . GLU A 1 250 ? -10.819 -28.728 -37.158 1.00 61.78 250 GLU A N 1
ATOM 2009 C CA . GLU A 1 250 ? -12.087 -29.326 -37.589 1.00 61.78 250 GLU A CA 1
ATOM 2010 C C . GLU A 1 250 ? -12.886 -28.365 -38.477 1.00 61.78 250 GLU A C 1
ATOM 2012 O O . GLU A 1 250 ? -13.274 -28.749 -39.583 1.00 61.78 250 GLU A O 1
ATOM 2017 N N . SER A 1 251 ? -13.050 -27.102 -38.069 1.00 60.19 251 SER A N 1
ATOM 2018 C CA . SER A 1 251 ? -13.738 -26.084 -38.879 1.00 60.19 251 SER A CA 1
ATOM 2019 C C . SER A 1 251 ? -12.957 -25.714 -40.145 1.00 60.19 251 SER A C 1
ATOM 2021 O O . SER A 1 251 ? -13.548 -25.523 -41.212 1.00 60.19 251 SER A O 1
ATOM 2023 N N . ALA A 1 252 ? -11.621 -25.673 -40.063 1.00 56.62 252 ALA A N 1
ATOM 2024 C CA . ALA A 1 252 ? -10.752 -25.459 -41.219 1.00 56.62 252 ALA A CA 1
ATOM 2025 C C . ALA A 1 252 ? -10.856 -26.611 -42.235 1.00 56.62 252 ALA A C 1
ATOM 2027 O O . ALA A 1 252 ? -10.939 -26.373 -43.440 1.00 56.62 252 ALA A O 1
ATOM 2028 N N . CYS A 1 253 ? -10.902 -27.861 -41.763 1.00 55.38 253 CYS A N 1
A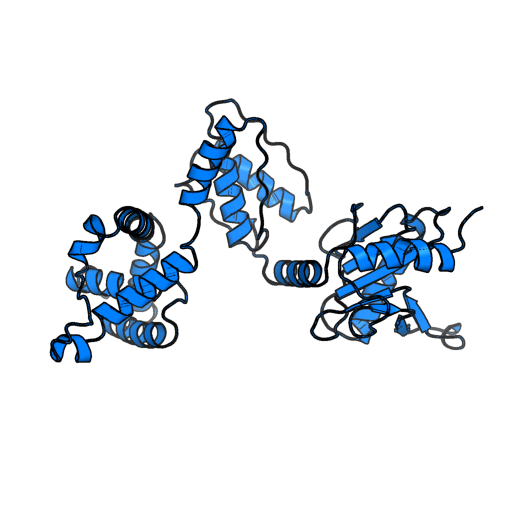TOM 2029 C CA . CYS A 1 253 ? -11.104 -29.039 -42.608 1.00 55.38 253 CYS A CA 1
ATOM 2030 C C . CYS A 1 253 ? -12.538 -29.147 -43.151 1.00 55.38 253 CYS A C 1
ATOM 2032 O O . CYS A 1 253 ? -12.736 -29.737 -44.213 1.00 55.38 253 CYS A O 1
ATOM 2034 N N . ALA A 1 254 ? -13.524 -28.557 -42.471 1.00 74.12 254 ALA A N 1
ATOM 2035 C CA . ALA A 1 254 ? -14.907 -28.474 -42.934 1.00 74.12 254 ALA A CA 1
ATOM 2036 C C . ALA A 1 254 ? -15.146 -27.378 -43.995 1.00 74.12 254 ALA A C 1
ATOM 2038 O O . ALA A 1 254 ? -16.253 -27.294 -44.527 1.00 74.12 254 ALA A O 1
ATOM 2039 N N . ASN A 1 255 ? -14.130 -26.567 -44.333 1.00 64.12 255 ASN A N 1
ATOM 2040 C CA . ASN A 1 255 ? -14.246 -25.393 -45.210 1.00 64.12 255 ASN A CA 1
ATOM 2041 C C . ASN A 1 255 ? -15.371 -24.433 -44.777 1.00 64.12 255 ASN A C 1
ATOM 2043 O O . ASN A 1 255 ? -16.095 -23.896 -45.621 1.00 64.12 255 ASN A O 1
ATOM 2047 N N . ASP A 1 256 ? -15.536 -24.216 -43.470 1.00 72.31 256 ASP A N 1
ATOM 2048 C CA . ASP A 1 256 ? -16.534 -23.268 -42.980 1.00 72.31 256 ASP A CA 1
ATOM 2049 C C . ASP A 1 256 ? -16.187 -21.837 -43.424 1.00 72.31 256 ASP A C 1
ATOM 2051 O O . ASP A 1 256 ? -15.203 -21.241 -42.985 1.00 72.31 256 ASP A O 1
ATOM 2055 N N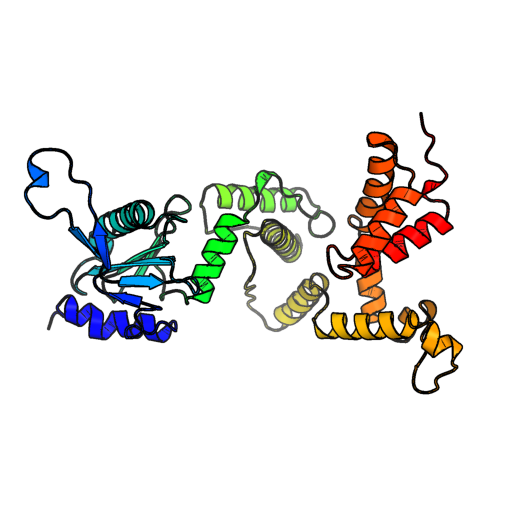 . THR A 1 257 ? -17.026 -21.264 -44.288 1.00 65.25 257 THR A N 1
ATOM 2056 C CA . THR A 1 257 ? -16.878 -19.900 -44.815 1.00 65.25 257 THR A CA 1
ATOM 2057 C C . THR A 1 257 ? -17.028 -18.799 -43.761 1.00 65.25 257 THR A C 1
ATOM 2059 O O . THR A 1 257 ? -16.658 -17.658 -44.037 1.00 65.25 257 THR A O 1
ATOM 2062 N N . ALA A 1 258 ? -17.562 -19.106 -42.573 1.00 67.69 258 ALA A N 1
ATOM 2063 C CA . ALA A 1 258 ? -17.612 -18.168 -41.452 1.00 67.69 258 ALA A CA 1
ATOM 2064 C C . ALA A 1 258 ? -16.254 -18.027 -40.739 1.00 67.69 258 ALA A C 1
ATOM 2066 O O . ALA A 1 258 ? -16.008 -17.016 -40.076 1.00 67.69 258 ALA A O 1
ATOM 2067 N N . THR A 1 259 ? -15.357 -19.002 -40.906 1.00 59.62 259 THR A N 1
ATOM 2068 C CA . THR A 1 259 ? -14.027 -19.007 -40.294 1.00 59.62 259 THR A CA 1
ATOM 2069 C C . THR A 1 259 ? -13.020 -18.347 -41.230 1.00 59.62 259 THR A C 1
ATOM 2071 O O . THR A 1 259 ? -12.562 -18.924 -42.217 1.00 59.62 259 THR A O 1
ATOM 2074 N N . GLN A 1 260 ? -12.643 -17.107 -40.921 1.00 62.25 260 GLN A N 1
ATOM 2075 C CA . GLN A 1 260 ? -11.588 -16.409 -41.649 1.00 62.25 260 GLN A CA 1
ATOM 2076 C C . GLN A 1 260 ? -10.216 -16.962 -41.232 1.00 62.25 260 GLN A C 1
ATOM 2078 O O . GLN A 1 260 ? -9.661 -16.566 -40.210 1.00 62.25 260 GLN A O 1
ATOM 2083 N N . LEU A 1 261 ? -9.665 -17.881 -42.029 1.00 58.06 261 LEU A N 1
ATOM 2084 C CA . LEU A 1 261 ? -8.319 -18.426 -41.827 1.00 58.06 261 LEU A CA 1
ATOM 2085 C C . LEU A 1 261 ? -7.262 -17.352 -42.120 1.00 58.06 261 LEU A C 1
ATOM 2087 O O . LEU A 1 261 ? -7.187 -16.838 -43.237 1.00 58.06 261 LEU A O 1
ATOM 2091 N N . VAL A 1 262 ? -6.426 -17.030 -41.130 1.00 60.19 262 VAL A N 1
ATOM 2092 C CA . VAL A 1 262 ? -5.363 -16.016 -41.247 1.00 60.19 262 VAL A CA 1
ATOM 2093 C C . VAL A 1 262 ? -4.032 -16.658 -40.881 1.00 60.19 262 VAL A C 1
ATOM 2095 O O . VAL A 1 262 ? -3.829 -17.072 -39.745 1.00 60.19 262 VAL A O 1
ATOM 2098 N N . ARG A 1 263 ? -3.075 -16.735 -41.806 1.00 56.28 263 ARG A N 1
ATOM 2099 C CA . ARG A 1 263 ? -1.787 -17.391 -41.542 1.00 56.28 263 ARG A CA 1
ATOM 2100 C C . ARG A 1 263 ? -0.934 -16.543 -40.602 1.00 56.28 263 ARG A C 1
ATOM 2102 O O . ARG A 1 263 ? -1.012 -15.319 -40.588 1.00 56.28 263 ARG A O 1
ATOM 2109 N N . TYR A 1 264 ? -0.002 -17.188 -39.898 1.00 55.53 264 TYR A N 1
ATOM 2110 C CA . TYR A 1 264 ? 1.047 -16.488 -39.141 1.00 55.53 264 TYR A CA 1
ATOM 2111 C C . TYR A 1 264 ? 1.822 -15.472 -40.003 1.00 55.53 264 TYR A C 1
ATOM 2113 O O . TYR A 1 264 ? 2.240 -14.429 -39.507 1.00 55.53 264 TYR A O 1
ATOM 2121 N N . ALA A 1 265 ? 1.980 -15.753 -41.302 1.00 59.38 265 ALA A N 1
ATOM 2122 C CA . ALA A 1 265 ? 2.625 -14.860 -42.265 1.00 59.38 265 ALA A CA 1
ATOM 2123 C C . ALA A 1 265 ? 1.840 -13.563 -42.534 1.00 59.38 265 ALA A C 1
ATOM 2125 O O . ALA A 1 265 ? 2.429 -12.591 -43.001 1.00 59.38 265 ALA A O 1
ATOM 2126 N N . ASP A 1 266 ? 0.547 -13.535 -42.211 1.00 68.06 266 ASP A N 1
ATOM 2127 C CA . ASP A 1 266 ? -0.338 -12.400 -42.465 1.00 68.06 266 ASP A CA 1
ATOM 2128 C C . ASP A 1 266 ? -0.359 -11.419 -41.278 1.00 68.06 266 ASP A C 1
ATOM 2130 O O . ASP A 1 266 ? -0.780 -10.275 -41.436 1.00 68.06 266 ASP A O 1
ATOM 2134 N N . ILE A 1 267 ? 0.148 -11.820 -40.100 1.00 66.25 267 ILE A N 1
ATOM 2135 C CA . ILE A 1 267 ? 0.201 -10.987 -38.881 1.00 66.25 267 ILE A CA 1
ATOM 2136 C C . ILE A 1 267 ? 0.909 -9.642 -39.119 1.00 66.25 267 ILE A C 1
ATOM 2138 O O . ILE A 1 267 ? 0.350 -8.620 -38.721 1.00 66.25 267 ILE A O 1
ATOM 2142 N N . PRO A 1 268 ? 2.083 -9.575 -39.783 1.00 64.31 268 PRO A N 1
ATOM 2143 C CA . PRO A 1 268 ? 2.753 -8.297 -40.024 1.00 64.31 268 PRO A CA 1
ATOM 2144 C C . PRO A 1 268 ? 1.929 -7.341 -40.897 1.00 64.31 268 PRO A C 1
ATOM 2146 O O . PRO A 1 268 ? 2.030 -6.128 -40.742 1.00 64.31 268 PRO A O 1
ATOM 2149 N N . ALA A 1 269 ? 1.107 -7.880 -41.803 1.00 66.75 269 ALA A N 1
ATOM 2150 C CA . ALA A 1 269 ? 0.286 -7.093 -42.719 1.00 66.75 269 ALA A CA 1
ATOM 2151 C C . ALA A 1 269 ? -1.065 -6.693 -42.104 1.00 66.75 269 ALA A C 1
ATOM 2153 O O . ALA A 1 269 ? -1.513 -5.564 -42.289 1.00 66.75 269 ALA A O 1
ATOM 2154 N N . ALA A 1 270 ? -1.707 -7.600 -41.366 1.00 64.88 270 ALA A N 1
ATOM 2155 C CA . ALA A 1 270 ? -3.028 -7.390 -40.778 1.00 64.88 270 ALA A CA 1
ATOM 2156 C C . ALA A 1 270 ? -2.978 -6.663 -39.423 1.00 64.88 270 ALA A C 1
ATOM 2158 O O . ALA A 1 270 ? -3.910 -5.938 -39.081 1.00 64.88 270 ALA A O 1
ATOM 2159 N N . TYR A 1 271 ? -1.890 -6.828 -38.660 1.00 66.25 271 TYR A N 1
ATOM 2160 C CA . TYR A 1 271 ? -1.753 -6.324 -37.291 1.00 66.25 271 TYR A CA 1
ATOM 2161 C C . TYR A 1 271 ? -0.317 -5.859 -37.005 1.00 66.25 271 TYR A C 1
ATOM 2163 O O . TYR A 1 271 ? 0.384 -6.420 -36.163 1.00 66.25 271 TYR A O 1
ATOM 2171 N N . ASN A 1 272 ? 0.130 -4.815 -37.709 1.00 65.44 272 ASN A N 1
ATOM 2172 C CA . ASN A 1 272 ? 1.521 -4.350 -37.651 1.00 65.44 272 ASN A CA 1
ATOM 2173 C C . ASN A 1 272 ? 1.992 -3.970 -36.225 1.00 65.44 272 ASN A C 1
ATOM 2175 O O . ASN A 1 272 ? 3.068 -4.381 -35.803 1.00 65.44 272 ASN A O 1
ATOM 2179 N N . ASP A 1 273 ? 1.156 -3.281 -35.438 1.00 62.91 273 ASP A N 1
ATOM 2180 C CA . ASP A 1 273 ? 1.489 -2.912 -34.047 1.00 62.91 273 ASP A CA 1
ATOM 2181 C C . ASP A 1 273 ? 1.670 -4.144 -33.139 1.00 62.91 273 ASP A C 1
ATOM 2183 O O . ASP A 1 273 ? 2.630 -4.256 -32.374 1.00 62.91 273 ASP A O 1
ATOM 2187 N N . LEU A 1 274 ? 0.789 -5.136 -33.289 1.00 63.28 274 LEU A N 1
ATOM 2188 C CA . LEU A 1 274 ? 0.878 -6.401 -32.566 1.00 63.28 274 LEU A CA 1
ATOM 2189 C C . LEU A 1 274 ? 2.113 -7.203 -32.994 1.00 63.28 274 LEU A C 1
ATOM 2191 O O . LEU A 1 274 ? 2.792 -7.781 -32.148 1.00 63.28 274 LEU A O 1
ATOM 2195 N N . SER A 1 275 ? 2.425 -7.215 -34.292 1.00 66.06 275 SER A N 1
ATOM 2196 C CA . SER A 1 275 ? 3.623 -7.853 -34.841 1.00 66.06 275 SER A CA 1
ATOM 2197 C C . SER A 1 275 ? 4.895 -7.284 -34.211 1.00 66.06 275 SER A C 1
ATOM 2199 O O . SER A 1 275 ? 5.751 -8.050 -33.763 1.00 66.06 275 SER A O 1
ATOM 2201 N N . ASP A 1 276 ? 5.010 -5.959 -34.110 1.00 63.94 276 ASP A N 1
ATOM 2202 C CA . ASP A 1 276 ? 6.175 -5.309 -33.506 1.00 63.94 276 ASP A CA 1
ATOM 2203 C C . ASP A 1 276 ? 6.278 -5.580 -32.000 1.00 63.94 276 ASP A C 1
ATOM 2205 O O . ASP A 1 276 ? 7.371 -5.852 -31.494 1.00 63.94 276 ASP A O 1
ATOM 2209 N N . ARG A 1 277 ? 5.151 -5.613 -31.279 1.00 64.06 277 ARG A N 1
ATOM 2210 C CA . ARG A 1 277 ? 5.122 -5.948 -29.843 1.00 64.06 277 ARG A CA 1
ATOM 2211 C C . ARG A 1 277 ? 5.461 -7.414 -29.572 1.00 64.06 277 ARG A C 1
ATOM 2213 O O . ARG A 1 277 ? 6.230 -7.701 -28.654 1.00 64.06 277 ARG A O 1
ATOM 2220 N N . LEU A 1 278 ? 4.956 -8.344 -30.383 1.00 68.50 278 LEU A N 1
ATOM 2221 C CA . LEU A 1 278 ? 5.309 -9.767 -30.306 1.00 68.50 278 LEU A CA 1
ATOM 2222 C C . LEU A 1 278 ? 6.778 -9.991 -30.657 1.00 68.50 278 LEU A C 1
ATOM 2224 O O . LEU A 1 278 ? 7.474 -10.734 -29.965 1.00 68.50 278 LEU A O 1
ATOM 2228 N N . ARG A 1 279 ? 7.278 -9.303 -31.688 1.00 67.50 279 ARG A N 1
ATOM 2229 C CA . ARG A 1 279 ? 8.692 -9.326 -32.051 1.00 67.50 279 ARG A CA 1
ATOM 2230 C C . ARG A 1 279 ? 9.555 -8.783 -30.917 1.00 67.50 279 ARG A C 1
ATOM 2232 O O . ARG A 1 279 ? 10.548 -9.416 -30.591 1.00 67.50 279 ARG A O 1
ATOM 2239 N N . ALA A 1 280 ? 9.180 -7.679 -30.277 1.00 65.88 280 ALA A N 1
ATOM 2240 C CA . ALA A 1 280 ? 9.906 -7.144 -29.125 1.00 65.88 280 ALA A CA 1
ATOM 2241 C C . ALA A 1 280 ? 9.890 -8.102 -27.920 1.00 65.88 280 ALA A C 1
ATOM 2243 O O . ALA A 1 280 ? 10.881 -8.199 -27.200 1.00 65.88 280 ALA A O 1
ATOM 2244 N N . LYS A 1 281 ? 8.794 -8.842 -27.718 1.00 67.19 281 LYS A N 1
ATOM 2245 C CA . LYS A 1 281 ? 8.662 -9.849 -26.656 1.00 67.19 281 LYS A CA 1
ATOM 2246 C C . LYS A 1 281 ? 9.531 -11.086 -26.917 1.00 67.19 281 LYS A C 1
ATOM 2248 O O . LYS A 1 281 ? 10.266 -11.507 -26.032 1.00 67.19 281 LYS A O 1
ATOM 2253 N N . ILE A 1 282 ? 9.488 -11.628 -28.138 1.00 68.06 282 ILE A N 1
ATOM 2254 C CA . ILE A 1 282 ? 10.218 -12.842 -28.542 1.00 68.06 282 ILE A CA 1
ATOM 2255 C C . ILE A 1 282 ? 11.702 -12.550 -28.809 1.00 68.06 282 ILE A C 1
ATOM 2257 O O . ILE A 1 282 ? 12.558 -13.327 -28.408 1.00 68.06 282 ILE A O 1
ATOM 2261 N N . LEU A 1 283 ? 12.039 -11.448 -29.480 1.00 62.38 283 LEU A N 1
ATOM 2262 C CA . LEU A 1 283 ? 13.427 -11.057 -29.773 1.00 62.38 283 LEU A CA 1
ATOM 2263 C C . LEU A 1 283 ? 14.066 -10.218 -28.659 1.00 62.38 283 LEU A C 1
ATOM 2265 O O . LEU A 1 283 ? 15.254 -9.906 -28.737 1.00 62.38 283 LEU A O 1
ATOM 2269 N N . GLY A 1 284 ? 13.300 -9.838 -27.634 1.00 62.66 284 GLY A N 1
ATOM 2270 C CA . GLY A 1 284 ? 13.836 -9.215 -26.429 1.00 62.66 284 GLY A CA 1
ATOM 2271 C C . GLY A 1 284 ? 14.843 -10.142 -25.750 1.00 62.66 284 GLY A C 1
ATOM 2272 O O . GLY A 1 284 ? 14.682 -11.359 -25.749 1.00 62.66 284 GLY A O 1
ATOM 2273 N N . GLU A 1 285 ? 15.899 -9.577 -25.165 1.00 54.56 285 GLU A N 1
ATOM 2274 C CA . GLU A 1 285 ? 17.091 -10.343 -24.775 1.00 54.56 285 GLU A CA 1
ATOM 2275 C C . GLU A 1 285 ? 16.882 -11.421 -23.694 1.00 54.56 285 GLU A C 1
ATOM 2277 O O . GLU A 1 285 ? 17.812 -12.195 -23.479 1.00 54.56 285 GLU A O 1
ATOM 2282 N N . ASN A 1 286 ? 15.708 -11.509 -23.049 1.00 61.16 286 ASN A N 1
ATOM 2283 C CA . ASN A 1 286 ? 15.525 -12.301 -21.827 1.00 61.16 286 ASN A CA 1
ATOM 2284 C C . ASN A 1 286 ? 14.515 -13.460 -21.922 1.00 61.16 286 ASN A C 1
ATOM 2286 O O . ASN A 1 286 ? 14.806 -14.520 -21.383 1.00 61.16 286 ASN A O 1
ATOM 2290 N N . GLU A 1 287 ? 13.353 -13.324 -22.574 1.00 68.94 287 GLU A N 1
ATOM 2291 C CA . GLU A 1 287 ? 12.300 -14.359 -22.464 1.00 68.94 287 GLU A CA 1
ATOM 2292 C C . GLU A 1 287 ? 12.540 -15.582 -23.349 1.00 68.94 287 GLU A C 1
ATOM 2294 O O . GLU A 1 287 ? 12.540 -16.707 -22.858 1.00 68.94 287 GLU A O 1
ATOM 2299 N N . SER A 1 288 ? 12.814 -15.377 -24.635 1.00 72.81 288 SER A N 1
ATOM 2300 C CA . SER A 1 288 ? 13.107 -16.473 -25.566 1.00 72.81 288 SER A CA 1
ATOM 2301 C C . SER A 1 288 ? 14.380 -17.229 -25.198 1.00 72.81 288 SER A C 1
ATOM 2303 O O . SER A 1 288 ? 14.408 -18.457 -25.268 1.00 72.81 288 SER A O 1
ATOM 2305 N N . LYS A 1 289 ? 15.418 -16.504 -24.757 1.00 75.62 289 LYS A N 1
ATOM 2306 C CA . LYS A 1 289 ? 16.648 -17.110 -24.236 1.00 75.62 289 LYS A CA 1
ATOM 2307 C C . LYS A 1 289 ? 16.354 -17.947 -23.000 1.00 75.62 289 LYS A C 1
ATOM 2309 O O . LYS A 1 289 ? 16.768 -19.094 -22.967 1.00 75.62 289 LYS A O 1
ATOM 2314 N N . TYR A 1 290 ? 15.594 -17.416 -22.039 1.00 79.75 290 TYR A N 1
ATOM 2315 C CA . TYR A 1 290 ? 15.204 -18.161 -20.843 1.00 79.75 290 TYR A CA 1
ATOM 2316 C C . TYR A 1 290 ? 14.433 -19.443 -21.181 1.00 79.75 290 TYR A C 1
ATOM 2318 O O . TYR A 1 290 ? 14.733 -20.492 -20.621 1.00 79.75 290 TYR A O 1
ATOM 2326 N N . TRP A 1 291 ? 13.493 -19.402 -22.130 1.00 85.12 291 TRP A N 1
ATOM 2327 C CA . TRP A 1 291 ? 12.749 -20.598 -22.539 1.00 85.12 291 TRP A CA 1
ATOM 2328 C C . TRP A 1 291 ? 13.637 -21.654 -23.200 1.00 85.12 291 TRP A C 1
ATOM 2330 O O . TRP A 1 291 ? 13.463 -22.838 -22.930 1.00 85.12 291 TRP A O 1
ATOM 2340 N N . ILE A 1 292 ? 14.591 -21.239 -24.039 1.00 82.56 292 ILE A N 1
ATOM 2341 C CA . ILE A 1 292 ? 15.581 -22.147 -24.639 1.00 82.56 292 ILE A CA 1
ATOM 2342 C C . ILE A 1 292 ? 16.485 -22.731 -23.551 1.00 82.56 292 ILE A C 1
ATOM 2344 O O . ILE A 1 292 ? 16.689 -23.940 -23.522 1.00 82.56 292 ILE A O 1
ATOM 2348 N N . THR A 1 293 ? 16.994 -21.894 -22.645 1.00 82.06 293 THR A N 1
ATOM 2349 C CA . THR A 1 293 ? 17.846 -22.317 -21.529 1.00 82.06 293 THR A CA 1
ATOM 2350 C C . THR A 1 293 ? 17.124 -23.314 -20.631 1.00 82.06 293 THR A C 1
ATOM 2352 O O . THR A 1 293 ? 17.694 -24.350 -20.339 1.00 82.06 293 THR A O 1
ATOM 2355 N N . GLN A 1 294 ? 15.849 -23.091 -20.299 1.00 82.19 294 GLN A N 1
ATOM 2356 C CA . GLN A 1 294 ? 15.065 -24.037 -19.502 1.00 82.19 294 GLN A CA 1
ATOM 2357 C C . GLN A 1 294 ? 14.988 -25.427 -20.154 1.00 82.19 294 GLN A C 1
ATOM 2359 O O . GLN A 1 294 ? 15.163 -26.435 -19.478 1.00 82.19 294 GLN A O 1
ATOM 2364 N N . VAL A 1 295 ? 14.759 -25.488 -21.471 1.00 81.94 295 VAL A N 1
ATOM 2365 C CA . VAL A 1 295 ? 14.715 -26.763 -22.211 1.00 81.94 295 VAL A CA 1
ATOM 2366 C C . VAL A 1 295 ? 16.076 -27.462 -22.166 1.00 81.94 295 VAL A C 1
ATOM 2368 O O . VAL A 1 295 ? 16.138 -28.680 -22.028 1.00 81.94 295 VAL A O 1
ATOM 2371 N N . LEU A 1 296 ? 17.165 -26.699 -22.291 1.00 79.38 296 LEU A N 1
ATOM 2372 C CA . LEU A 1 296 ? 18.529 -27.229 -22.280 1.00 79.38 296 LEU A CA 1
ATOM 2373 C C . LEU A 1 296 ? 18.987 -27.659 -20.879 1.00 79.38 296 LEU A C 1
ATOM 2375 O O . LEU A 1 296 ? 19.693 -28.658 -20.769 1.00 79.38 296 LEU A O 1
ATOM 2379 N N . ASP A 1 297 ? 18.590 -26.939 -19.832 1.00 79.19 297 ASP A N 1
ATOM 2380 C CA . ASP A 1 297 ? 18.940 -27.232 -18.440 1.00 79.19 297 ASP A CA 1
ATOM 2381 C C . ASP A 1 297 ? 18.178 -28.463 -17.940 1.00 79.19 297 ASP A C 1
ATOM 2383 O O . ASP A 1 297 ? 18.799 -29.390 -17.433 1.00 79.19 297 ASP A O 1
ATOM 2387 N N . GLU A 1 298 ? 16.862 -28.557 -18.180 1.00 73.81 298 GLU A N 1
ATOM 2388 C CA . GLU A 1 298 ? 16.092 -29.767 -17.837 1.00 73.81 298 GLU A CA 1
ATOM 2389 C C . GLU A 1 298 ? 16.591 -31.001 -18.609 1.00 73.81 298 GLU A C 1
ATOM 2391 O O . GLU A 1 298 ? 16.518 -32.130 -18.115 1.00 73.81 298 GLU A O 1
ATOM 2396 N N . TRP A 1 299 ? 17.165 -30.792 -19.795 1.00 69.94 299 TRP A N 1
ATOM 2397 C CA . TRP A 1 299 ? 17.812 -31.859 -20.546 1.00 69.94 299 TRP A CA 1
ATOM 2398 C C . TRP A 1 299 ? 19.165 -32.286 -19.973 1.00 69.94 299 TRP A C 1
ATOM 2400 O O . TRP A 1 299 ? 19.405 -33.488 -19.837 1.00 69.94 299 TRP A O 1
ATOM 2410 N N . LYS A 1 300 ? 20.020 -31.339 -19.577 1.00 70.94 300 LYS A N 1
ATOM 2411 C CA . LYS A 1 300 ? 21.352 -31.628 -19.019 1.00 70.94 300 LYS A CA 1
ATOM 2412 C C . LYS A 1 300 ? 21.326 -32.099 -17.566 1.00 70.94 300 LYS A C 1
ATOM 2414 O O . LYS A 1 300 ? 22.094 -32.982 -17.205 1.00 70.94 300 LYS A O 1
ATOM 2419 N N . GLU A 1 301 ? 20.478 -31.508 -16.731 1.00 72.25 301 GLU A N 1
ATOM 2420 C CA . GLU A 1 301 ? 20.478 -31.727 -15.280 1.00 72.25 301 GLU A CA 1
ATOM 2421 C C . GLU A 1 301 ? 19.534 -32.856 -14.855 1.00 72.25 301 GLU A C 1
ATOM 2423 O O . GLU A 1 301 ? 19.851 -33.615 -13.940 1.00 72.25 301 GLU A O 1
ATOM 2428 N N . GLU A 1 302 ? 18.388 -33.006 -15.529 1.00 66.94 302 GLU A N 1
ATOM 2429 C CA . GLU A 1 302 ? 17.372 -34.004 -15.166 1.00 66.94 302 GLU A CA 1
ATOM 2430 C C . GLU A 1 302 ? 17.330 -35.212 -16.116 1.00 66.94 302 GLU A C 1
ATOM 2432 O O . GLU A 1 302 ? 16.530 -36.130 -15.916 1.00 66.94 302 GLU A O 1
ATOM 2437 N N . GLY A 1 303 ? 18.174 -35.229 -17.156 1.00 70.38 303 GLY A N 1
ATOM 2438 C CA . GLY A 1 303 ? 18.260 -36.320 -18.134 1.00 70.38 303 GLY A CA 1
ATOM 2439 C C . GLY A 1 303 ? 16.997 -36.504 -18.986 1.00 70.38 303 GLY A C 1
ATOM 2440 O O . GLY A 1 303 ? 16.793 -37.571 -19.567 1.00 70.38 303 GLY A O 1
ATOM 2441 N N . LYS A 1 304 ? 16.119 -35.495 -19.049 1.00 73.88 304 LYS A N 1
ATOM 2442 C CA . LYS A 1 304 ? 14.878 -35.528 -19.836 1.00 73.88 304 LYS A CA 1
ATOM 2443 C C . LYS A 1 304 ? 15.145 -35.035 -21.248 1.00 73.88 304 LYS A C 1
ATOM 2445 O O . LYS A 1 304 ? 15.620 -33.925 -21.417 1.00 73.88 304 LYS A O 1
ATOM 2450 N N . SER A 1 305 ? 14.798 -35.797 -22.283 1.00 81.69 305 SER A N 1
ATOM 2451 C CA . SER A 1 305 ? 14.995 -35.305 -23.655 1.00 81.69 305 SER A CA 1
ATOM 2452 C C . SER A 1 305 ? 14.238 -33.981 -23.895 1.00 81.69 305 SER A C 1
ATOM 2454 O O . SER A 1 305 ? 13.166 -33.784 -23.305 1.00 81.69 305 SER A O 1
ATOM 2456 N N . PRO A 1 306 ? 14.720 -33.090 -24.787 1.00 80.06 306 PRO A N 1
ATOM 2457 C CA . PRO A 1 306 ? 13.981 -31.881 -25.152 1.00 80.06 306 PRO A CA 1
ATOM 2458 C C . PRO A 1 306 ? 12.547 -32.200 -25.599 1.00 80.06 306 PRO A C 1
ATOM 2460 O O . PRO A 1 306 ? 11.616 -31.461 -25.287 1.00 80.06 306 PRO A O 1
ATOM 2463 N N . ASP A 1 307 ? 12.328 -33.349 -26.244 1.00 81.88 307 ASP A N 1
ATOM 2464 C CA . ASP A 1 307 ? 10.995 -33.815 -26.633 1.00 81.88 307 ASP A CA 1
ATOM 2465 C C . ASP A 1 307 ? 10.089 -34.159 -25.441 1.00 81.88 307 ASP A C 1
ATOM 2467 O O . ASP A 1 307 ? 8.882 -33.911 -25.490 1.00 81.88 307 ASP A O 1
ATOM 2471 N N . ASP A 1 308 ? 10.628 -34.708 -24.353 1.00 80.31 308 ASP A N 1
ATOM 2472 C CA . ASP A 1 308 ? 9.848 -35.017 -23.148 1.00 80.31 308 ASP A CA 1
ATOM 2473 C C . ASP A 1 308 ? 9.457 -33.753 -22.384 1.00 80.31 308 ASP A C 1
ATOM 2475 O O . ASP A 1 308 ? 8.327 -33.646 -21.883 1.00 80.31 308 ASP A O 1
ATOM 2479 N N . PHE A 1 309 ? 10.350 -32.762 -22.369 1.00 81.88 309 PHE A N 1
ATOM 2480 C CA . PHE A 1 309 ? 10.044 -31.435 -21.856 1.00 81.88 309 PHE A CA 1
ATOM 2481 C C . PHE A 1 309 ? 8.934 -30.768 -22.674 1.00 81.88 309 PHE A C 1
ATOM 2483 O O . PHE A 1 309 ? 7.906 -30.374 -22.118 1.00 81.88 309 PHE A O 1
ATOM 2490 N N . LEU A 1 310 ? 9.077 -30.722 -24.003 1.00 82.88 310 LEU A N 1
ATOM 2491 C CA . LEU A 1 310 ? 8.076 -30.128 -24.894 1.00 82.88 310 LEU A CA 1
ATOM 2492 C C . LEU A 1 310 ? 6.719 -30.834 -24.786 1.00 82.88 310 LEU A C 1
ATOM 2494 O O . LEU A 1 310 ? 5.687 -30.168 -24.773 1.00 82.88 310 LEU A O 1
ATOM 2498 N N . ARG A 1 311 ? 6.689 -32.164 -24.619 1.00 84.44 311 ARG A N 1
ATOM 2499 C CA . ARG A 1 311 ? 5.447 -32.915 -24.356 1.00 84.44 311 ARG A CA 1
ATOM 2500 C C . ARG A 1 311 ? 4.795 -32.531 -23.029 1.00 84.44 311 ARG A C 1
ATOM 2502 O O . ARG A 1 311 ? 3.568 -32.450 -22.946 1.00 84.44 311 ARG A O 1
ATOM 2509 N N . THR A 1 312 ? 5.588 -32.314 -21.986 1.00 81.69 312 THR A N 1
ATOM 2510 C CA . THR A 1 312 ? 5.084 -31.894 -20.670 1.00 81.69 312 THR A CA 1
ATOM 2511 C C . THR A 1 312 ? 4.539 -30.471 -20.732 1.00 81.69 312 THR A C 1
ATOM 2513 O O . THR A 1 312 ? 3.420 -30.213 -20.277 1.00 81.69 312 THR A O 1
ATOM 2516 N N . LEU A 1 313 ? 5.281 -29.572 -21.376 1.00 79.81 313 LEU A N 1
ATOM 2517 C CA . LEU A 1 313 ? 4.893 -28.185 -21.575 1.00 79.81 313 LEU A CA 1
ATOM 2518 C C . LEU A 1 313 ? 3.648 -28.071 -22.471 1.00 79.81 313 LEU A C 1
ATOM 2520 O O . LEU A 1 313 ? 2.744 -27.305 -22.151 1.00 79.81 313 LEU A O 1
ATOM 2524 N N . ALA A 1 314 ? 3.506 -28.902 -23.508 1.00 79.00 314 ALA A N 1
ATOM 2525 C CA . ALA A 1 314 ? 2.295 -28.983 -24.333 1.00 79.00 314 ALA A CA 1
ATOM 2526 C C . ALA A 1 314 ? 1.037 -29.289 -23.497 1.00 79.00 314 ALA A C 1
ATOM 2528 O O . ALA A 1 314 ? -0.009 -28.668 -23.665 1.00 79.00 314 ALA A O 1
ATOM 2529 N N . ARG A 1 315 ? 1.129 -30.201 -22.520 1.00 79.44 315 ARG A N 1
ATOM 2530 C CA . ARG A 1 315 ? -0.003 -30.496 -21.618 1.00 79.44 315 ARG A CA 1
ATOM 2531 C C . ARG A 1 315 ? -0.305 -29.334 -20.672 1.00 79.44 315 ARG A C 1
ATOM 2533 O O . ARG A 1 315 ? -1.469 -29.046 -20.400 1.00 79.44 315 ARG A O 1
ATOM 2540 N N . GLN A 1 316 ? 0.729 -28.672 -20.156 1.00 72.12 316 GLN A N 1
ATOM 2541 C CA . GLN A 1 316 ? 0.571 -27.517 -19.267 1.00 72.12 316 GLN A CA 1
ATOM 2542 C C . GLN A 1 316 ? -0.034 -26.315 -19.994 1.00 72.12 316 GLN A C 1
ATOM 2544 O O . GLN A 1 316 ? -0.910 -25.645 -19.451 1.00 72.12 316 GLN A O 1
ATOM 2549 N N . THR A 1 317 ? 0.396 -26.073 -21.227 1.00 69.56 317 THR A N 1
ATOM 2550 C CA . THR A 1 317 ? -0.091 -24.985 -22.079 1.00 69.56 317 THR A CA 1
ATOM 2551 C C . THR A 1 317 ? -1.527 -25.211 -22.527 1.00 69.56 317 THR A C 1
ATOM 2553 O O . THR A 1 317 ? -2.303 -24.265 -22.511 1.00 69.56 317 THR A O 1
ATOM 2556 N N . LEU A 1 318 ? -1.939 -26.454 -22.791 1.00 72.69 318 LEU A N 1
ATOM 2557 C CA . LEU A 1 318 ? -3.353 -26.783 -23.007 1.00 72.69 318 LEU A CA 1
ATOM 2558 C C . LEU A 1 318 ? -4.215 -26.496 -21.769 1.00 72.69 318 LEU A C 1
ATOM 2560 O O . LEU A 1 318 ? -5.329 -25.992 -21.889 1.00 72.69 318 LEU A O 1
ATOM 2564 N N . LYS A 1 319 ? -3.703 -26.792 -20.569 1.00 73.50 319 LYS A N 1
ATOM 2565 C CA . LYS A 1 319 ? -4.433 -26.576 -19.311 1.00 73.50 319 LYS A CA 1
ATOM 2566 C C . LYS A 1 319 ? -4.498 -25.098 -18.912 1.00 73.50 319 LYS A C 1
ATOM 2568 O O . LYS A 1 319 ? -5.517 -24.657 -18.398 1.00 73.50 319 LYS A O 1
ATOM 2573 N N . ASN A 1 320 ? -3.409 -24.357 -19.121 1.00 65.50 320 ASN A N 1
ATOM 2574 C CA . ASN A 1 320 ? -3.240 -22.958 -18.728 1.00 65.50 320 ASN A CA 1
ATOM 2575 C C . ASN A 1 320 ? -2.455 -22.186 -19.807 1.00 65.50 320 ASN A C 1
ATOM 2577 O O . ASN A 1 320 ? -1.275 -21.869 -19.612 1.00 65.50 320 ASN A O 1
ATOM 2581 N N . PRO A 1 321 ? -3.095 -21.842 -20.937 1.00 59.88 321 PRO A N 1
ATOM 2582 C CA . PRO A 1 321 ? -2.406 -21.248 -22.086 1.00 59.88 321 PRO A CA 1
ATOM 2583 C C . PRO A 1 321 ? -1.843 -19.855 -21.801 1.00 59.88 321 PRO A C 1
ATOM 2585 O O . PRO A 1 321 ? -0.894 -19.431 -22.448 1.00 59.88 321 PRO A O 1
ATOM 2588 N N . LEU A 1 322 ? -2.394 -19.137 -20.820 1.00 56.38 322 LEU A N 1
ATOM 2589 C CA . LEU A 1 322 ? -1.999 -17.760 -20.503 1.00 56.38 322 LEU A CA 1
ATOM 2590 C C . LEU A 1 322 ? -0.932 -17.658 -19.408 1.00 56.38 322 LEU A C 1
ATOM 2592 O O . LEU A 1 322 ? -0.292 -16.614 -19.286 1.00 56.38 322 LEU A O 1
ATOM 2596 N N . ALA A 1 323 ? -0.746 -18.709 -18.605 1.00 63.56 323 ALA A N 1
ATOM 2597 C CA . ALA A 1 323 ? 0.284 -18.716 -17.572 1.00 63.56 323 ALA A CA 1
ATOM 2598 C C . ALA A 1 323 ? 1.662 -18.618 -18.236 1.00 63.56 323 ALA A C 1
ATOM 2600 O O . ALA A 1 323 ? 1.907 -19.298 -19.227 1.00 63.56 323 ALA A O 1
ATOM 2601 N N . GLU A 1 324 ? 2.529 -17.742 -17.729 1.00 66.81 324 GLU A N 1
ATOM 2602 C CA . GLU A 1 324 ? 3.915 -17.588 -18.207 1.00 66.81 324 GLU A CA 1
ATOM 2603 C C . GLU A 1 324 ? 4.070 -17.414 -19.732 1.00 66.81 324 GLU A C 1
ATOM 2605 O O . GLU A 1 324 ? 5.074 -17.817 -20.313 1.00 66.81 324 GLU A O 1
ATOM 2610 N N . ALA A 1 325 ? 3.071 -16.823 -20.398 1.00 70.81 325 ALA A N 1
ATOM 2611 C CA . ALA A 1 325 ? 3.039 -16.691 -21.857 1.00 70.81 325 ALA A CA 1
ATOM 2612 C C . ALA A 1 325 ? 3.169 -18.032 -22.610 1.00 70.81 325 ALA A C 1
ATOM 2614 O O . ALA A 1 325 ? 3.703 -18.084 -23.717 1.00 70.81 325 ALA A O 1
ATOM 2615 N N . ASN A 1 326 ? 2.630 -19.110 -22.039 1.00 70.56 326 ASN A N 1
ATOM 2616 C CA . ASN A 1 326 ? 2.586 -20.459 -22.606 1.00 70.56 326 ASN A CA 1
ATOM 2617 C C . ASN A 1 326 ? 2.111 -20.510 -24.073 1.00 70.56 326 ASN A C 1
ATOM 2619 O O . ASN A 1 326 ? 2.674 -21.242 -24.888 1.00 70.56 326 ASN A O 1
ATOM 2623 N N . PHE A 1 327 ? 1.136 -19.673 -24.424 1.00 66.44 327 PHE A N 1
ATOM 2624 C CA . PHE A 1 327 ? 0.621 -19.502 -25.783 1.00 66.44 327 PHE A CA 1
ATOM 2625 C C . PHE A 1 327 ? 1.656 -18.983 -26.802 1.00 66.44 327 PHE A C 1
ATOM 2627 O O . PHE A 1 327 ? 1.500 -19.227 -27.995 1.00 66.44 327 PHE A O 1
ATOM 2634 N N . LEU A 1 328 ? 2.701 -18.274 -26.359 1.00 73.00 328 LEU A N 1
ATOM 2635 C CA . LEU A 1 328 ? 3.847 -17.862 -27.186 1.00 73.00 328 LEU A CA 1
ATOM 2636 C C . LEU A 1 328 ? 5.013 -18.834 -27.043 1.00 73.00 328 LEU A C 1
ATOM 2638 O O . LEU A 1 328 ? 5.679 -19.146 -28.028 1.00 73.00 328 LEU A O 1
ATOM 2642 N N . LYS A 1 329 ? 5.238 -19.314 -25.817 1.00 79.56 329 LYS A N 1
ATOM 2643 C CA . LYS A 1 329 ? 6.344 -20.194 -25.445 1.00 79.56 329 LYS A CA 1
ATOM 2644 C C . LYS A 1 329 ? 6.337 -21.480 -26.268 1.00 79.56 329 LYS A C 1
ATOM 2646 O O . LYS A 1 329 ? 7.367 -21.832 -26.830 1.00 79.56 329 LYS A O 1
ATOM 2651 N N . MET A 1 330 ? 5.191 -22.152 -26.400 1.00 80.44 330 MET A N 1
ATOM 2652 C CA . MET A 1 330 ? 5.120 -23.423 -27.135 1.00 80.44 330 MET A CA 1
ATOM 2653 C C . MET A 1 330 ? 5.386 -23.291 -28.638 1.00 80.44 330 MET A C 1
ATOM 2655 O O . MET A 1 330 ? 6.320 -23.941 -29.107 1.00 80.44 330 MET A O 1
ATOM 2659 N N . PRO A 1 331 ? 4.674 -22.431 -29.394 1.00 74.88 331 PRO A N 1
ATOM 2660 C CA . PRO A 1 331 ? 4.962 -22.249 -30.818 1.00 74.88 331 PRO A CA 1
ATOM 2661 C C . PRO A 1 331 ? 6.402 -21.796 -31.078 1.00 74.88 331 PRO A C 1
ATOM 2663 O O . PRO A 1 331 ? 7.026 -22.213 -32.053 1.00 74.88 331 PRO A O 1
ATOM 2666 N N . PHE A 1 332 ? 6.954 -20.958 -30.193 1.00 81.75 332 PHE A N 1
ATOM 2667 C CA . PHE A 1 332 ? 8.345 -20.530 -30.274 1.00 81.75 332 PHE A CA 1
ATOM 2668 C C . PHE A 1 332 ? 9.319 -21.706 -30.114 1.00 81.75 332 PHE A C 1
ATOM 2670 O O . PHE A 1 332 ? 10.199 -21.894 -30.953 1.00 81.75 332 PHE A O 1
ATOM 2677 N N . LEU A 1 333 ? 9.147 -22.526 -29.076 1.00 82.25 333 LEU A N 1
ATOM 2678 C CA . LEU A 1 333 ? 10.014 -23.676 -28.824 1.00 82.25 333 LEU A CA 1
ATOM 2679 C C . LEU A 1 333 ? 9.869 -24.766 -29.900 1.00 82.25 333 LEU A C 1
ATOM 2681 O O . LEU A 1 333 ? 10.863 -25.372 -30.297 1.00 82.25 333 LEU A O 1
ATOM 2685 N N . GLU A 1 334 ? 8.672 -24.976 -30.449 1.00 80.50 334 GLU A N 1
ATOM 2686 C CA . GLU A 1 334 ? 8.466 -25.865 -31.600 1.00 80.50 334 GLU A CA 1
ATOM 2687 C C . GLU A 1 334 ? 9.169 -25.356 -32.864 1.00 80.50 334 GLU A C 1
ATOM 2689 O O . GLU A 1 334 ? 9.758 -26.147 -33.612 1.00 80.50 334 GLU A O 1
ATOM 2694 N N . ALA A 1 335 ? 9.168 -24.039 -33.093 1.00 77.38 335 ALA A N 1
ATOM 2695 C CA . ALA A 1 335 ? 9.929 -23.428 -34.177 1.00 77.38 335 ALA A CA 1
ATOM 2696 C C . ALA A 1 335 ? 11.443 -23.600 -33.967 1.00 77.38 335 ALA A C 1
ATOM 2698 O O . ALA A 1 335 ? 12.148 -23.951 -34.914 1.00 77.38 335 ALA A O 1
ATOM 2699 N N . CYS A 1 336 ? 11.940 -23.434 -32.735 1.00 80.44 336 CYS A N 1
ATOM 2700 C CA . CYS A 1 336 ? 13.333 -23.713 -32.372 1.00 80.44 336 CYS A CA 1
ATOM 2701 C C . CYS A 1 336 ? 13.713 -25.176 -32.640 1.00 80.44 336 CYS A C 1
ATOM 2703 O O . CYS A 1 336 ? 14.731 -25.427 -33.286 1.00 80.44 336 CYS A O 1
ATOM 2705 N N . ARG A 1 337 ? 12.870 -26.135 -32.234 1.00 80.62 337 ARG A N 1
ATOM 2706 C CA . ARG A 1 337 ? 13.060 -27.564 -32.532 1.00 80.62 337 ARG A CA 1
ATOM 2707 C C . ARG A 1 337 ? 13.134 -27.815 -34.037 1.00 80.62 337 ARG A C 1
ATOM 2709 O O . ARG A 1 337 ? 14.061 -28.450 -34.511 1.00 80.62 337 ARG A O 1
ATOM 2716 N N . THR A 1 338 ? 12.203 -27.257 -34.807 1.00 79.31 338 THR A N 1
ATOM 2717 C CA . THR A 1 338 ? 12.166 -27.419 -36.274 1.00 79.31 338 THR A CA 1
ATOM 2718 C C . THR A 1 338 ? 13.401 -26.825 -36.966 1.00 79.31 338 THR A C 1
ATOM 2720 O O . THR A 1 338 ? 13.762 -27.228 -38.069 1.00 79.31 338 THR A O 1
ATOM 2723 N N . LYS A 1 339 ? 14.059 -25.852 -36.327 1.00 82.06 339 LYS A N 1
ATOM 2724 C CA . LYS A 1 339 ? 15.311 -25.238 -36.787 1.00 82.06 339 LYS A CA 1
ATOM 2725 C C . LYS A 1 339 ? 16.570 -25.918 -36.240 1.00 82.06 339 LYS A C 1
ATOM 2727 O O . LYS A 1 339 ? 17.659 -25.413 -36.495 1.00 82.06 339 LYS A O 1
ATOM 2732 N N . GLY A 1 340 ? 16.425 -27.023 -35.513 1.00 81.25 340 GLY A N 1
ATOM 2733 C CA . GLY A 1 340 ? 17.527 -27.800 -34.952 1.00 81.25 340 GLY A CA 1
ATOM 2734 C C . GLY A 1 340 ? 18.269 -27.118 -33.803 1.00 81.25 340 GLY A C 1
ATOM 2735 O O . GLY A 1 340 ? 19.420 -27.439 -33.526 1.00 81.25 340 GLY A O 1
ATOM 2736 N N . VAL A 1 341 ? 17.628 -26.168 -33.111 1.00 82.94 341 VAL A N 1
ATOM 2737 C CA . VAL A 1 341 ? 18.232 -25.450 -31.969 1.00 82.94 341 VAL A CA 1
ATOM 2738 C C . VAL A 1 341 ? 18.585 -26.401 -30.818 1.00 82.94 341 VAL A C 1
ATOM 2740 O O . VAL A 1 341 ? 19.522 -26.131 -30.072 1.00 82.94 341 VAL A O 1
ATOM 2743 N N . PHE A 1 342 ? 17.862 -27.516 -30.689 1.00 81.69 342 PHE A N 1
ATOM 2744 C CA . PHE A 1 342 ? 18.073 -28.519 -29.640 1.00 81.69 342 PHE A CA 1
ATOM 2745 C C . PHE A 1 342 ? 18.874 -29.742 -30.112 1.00 81.69 342 PHE A C 1
ATOM 2747 O O . PHE A 1 342 ? 19.190 -30.600 -29.297 1.00 81.69 342 PHE A O 1
ATOM 2754 N N . ASP A 1 343 ? 19.236 -29.809 -31.397 1.00 75.19 343 ASP A N 1
ATOM 2755 C CA . ASP A 1 343 ? 19.908 -30.974 -31.991 1.00 75.19 343 ASP A CA 1
ATOM 2756 C C . ASP A 1 343 ? 21.418 -30.985 -31.694 1.00 75.19 343 ASP A C 1
ATOM 2758 O O . ASP A 1 343 ? 22.059 -32.030 -31.734 1.00 75.19 343 ASP A O 1
ATOM 2762 N N . ALA A 1 344 ? 21.999 -29.815 -31.402 1.00 59.59 344 ALA A N 1
ATOM 2763 C CA . ALA A 1 344 ? 23.435 -29.620 -31.161 1.00 59.59 344 ALA A CA 1
ATOM 2764 C C . ALA A 1 344 ? 23.847 -29.805 -29.694 1.00 59.59 344 ALA A C 1
ATOM 2766 O O . ALA A 1 344 ? 24.959 -29.461 -29.286 1.00 59.59 344 ALA A O 1
ATOM 2767 N N . ALA A 1 345 ? 22.923 -30.280 -28.879 1.00 54.62 345 ALA A N 1
ATOM 2768 C CA . ALA A 1 345 ? 23.139 -30.461 -27.475 1.00 54.62 345 ALA A CA 1
ATOM 2769 C C . ALA A 1 345 ? 23.747 -31.874 -27.332 1.00 54.62 345 ALA A C 1
ATOM 2771 O O . ALA A 1 345 ? 23.055 -32.882 -27.433 1.00 54.62 345 ALA A O 1
ATOM 2772 N N . ASP A 1 346 ? 25.074 -31.947 -27.206 1.00 46.72 346 ASP A N 1
ATOM 2773 C CA . ASP A 1 346 ? 25.824 -33.194 -27.000 1.00 46.72 346 ASP A CA 1
ATOM 2774 C C . ASP A 1 346 ? 25.659 -33.653 -25.538 1.00 46.72 346 ASP A C 1
ATOM 2776 O O . ASP A 1 346 ? 25.986 -32.873 -24.631 1.00 46.72 346 ASP A O 1
ATOM 2780 N N . PRO A 1 347 ? 25.090 -34.841 -25.260 1.00 49.22 347 PRO A N 1
ATOM 2781 C CA . PRO A 1 347 ? 25.023 -35.369 -23.908 1.00 49.22 347 PRO A CA 1
ATOM 2782 C C . PRO A 1 347 ? 26.399 -35.937 -23.529 1.00 49.22 347 PRO A C 1
ATOM 2784 O O . PRO A 1 347 ? 26.662 -37.123 -23.733 1.00 49.22 347 PRO A O 1
ATOM 2787 N N . MET A 1 348 ? 27.275 -35.085 -22.985 1.00 36.62 348 MET A N 1
ATOM 2788 C CA . MET A 1 348 ? 28.408 -35.525 -22.156 1.00 36.62 348 MET A CA 1
ATOM 2789 C C . MET A 1 348 ? 28.075 -35.409 -20.678 1.00 36.62 348 MET A C 1
ATOM 2791 O O . MET A 1 348 ? 27.646 -34.307 -20.263 1.00 36.62 348 MET A O 1
#

Radius of gyration: 27.6 Å; chains: 1; bounding box: 51×60×86 Å

Foldseek 3Di:
DFDAQVCLCPVFVCVLCVVQVAHCVDCLAKPAQDWFAADDPDPCVVDDRIDGFRIFGAAPVSAGQETEHEDGLVDDQVVCVVVQVVRQVRSCVVVPDDRHWGWTYHSVWIWTDPPPQAHIDTDPGDHHSVVSVLVVVLVVQADQLQPFDQDCVLPVDPVLVVQLNVVSVVVNVRDDDDDDDDDPPNRPLSSVLSSVVSCVVRSVDDDDDDDDDDPVVVVVSVVVVVLVDDQDPVSVVVVVVLVCLQPPVVCVVVVPPVRDHDDPVCCCVPPVVVVVSLCCVCVPPPLVVVLLVVLLCCCQPVVAHSVNVLVVLVVVCVVPVPPSVSVSSNVSVVVCVVVCVRVPNDHD

Sequence (348 aa):
MTKSEAQTRSEIIDQQLALSGWNVNDPTQVAKEFDILIELAGPRALFNGHQFSDYVLLGKDGRPLAVVEAKKSSRDAAIGREQAKQYSYNIQKQVGGELPFCFYTNGLEIYFWDLENAPPRKVVGFPSRDDLERFAYIRRNRKPLTQEFINTSIAGRDYQIRAIRSVLEGIEQKKRNFLLVMATGTGKTRTCIAMVDALMRASYAEKTLFLVDRIALREEVKAIYQLFALLSSQEIDQFKSWYQANNDIESACANDTATQLVRYADIPAAYNDLSDRLRAKILGENESKYWITQVLDEWKEEGKSPDDFLRTLARQTLKNPLAEANFLKMPFLEACRTKGVFDAADPM

Organism: Bradyrhizobium elkanii (NCBI:txid29448)

pLDDT: mean 81.13, std 15.04, range [36.62, 98.56]

Secondary structure (DSSP, 8-state):
-PPPHHHHIIIIIHHHHHHTT--TT-TTTEEEEEEEE----SGGGGS--EEEEEEEEE-TTS-EEEEEEE--TTS-GGGGHHHHHHHHHHHHHHH-SSPPEEEEE-SS-EEEE-TTTS--EEESSPPPHHHHHHHHHHHHHPPPGGGPPP-TTTS-SHHHHHHHHHHHHHHHTT---------TTS-HHHHHHHHHHHHHHTTS-S------S-HHHHHHHHHHHHTTPPPPHHHHHHHHHHHHHHH-HHHHHTT-TTS----GGGHHHH-HHHHHHHHHHHHSTTHHHHHHHHHHHHHHHH---HHHHHHHHHHHHHH-TTGGGHHHHHHHHHHHHHTTTTTT----